Protein AF-0000000068717110 (afdb_homodimer)

Nearest PDB structures (foldseek):
  5nz7-assembly1_B  TM=7.749E-01  e=2.581E+00  Acetivibrio thermocellus
  5nz7-assembly1_A  TM=7.773E-01  e=3.286E+00  Acetivibrio thermocellus
  2nvw-assembly1_B  TM=5.546E-01  e=2.154E+00  Kluyveromyces lactis
  7sny-assembly1_A  TM=7.529E-01  e=9.162E+00  Oplophorus gracilirostris
  5nz8-assembly1_A  TM=7.681E-01  e=2.025E+00  Acetivibrio thermocellus

Solvent-accessible surface area (backbone atoms only — not comparable to full-atom values): 19804 Å² total; per-residue (Å²): 134,85,81,75,77,75,77,77,75,75,74,73,73,73,70,71,72,68,74,70,71,67,69,80,73,75,67,82,65,76,49,71,66,47,51,50,49,48,51,53,50,52,51,50,47,49,49,50,48,51,50,50,41,31,62,71,67,68,55,88,79,44,81,88,67,32,40,79,41,44,71,67,52,50,54,47,31,36,24,68,64,49,49,57,89,89,35,44,38,57,52,34,47,51,50,58,61,67,70,51,68,52,71,48,83,52,41,34,33,36,28,70,46,36,34,36,43,39,36,34,31,71,91,34,24,26,35,41,33,35,31,37,48,39,74,91,72,38,30,51,40,80,78,44,76,48,77,44,81,49,71,84,74,79,79,80,83,53,68,66,56,52,51,48,52,52,56,66,72,94,134,86,81,76,78,75,77,76,75,76,74,75,73,73,70,68,71,68,74,69,71,67,68,78,70,75,66,81,65,75,49,71,66,49,50,50,50,47,49,53,50,50,52,52,46,49,50,53,49,51,49,51,42,30,61,71,67,68,54,87,80,44,82,88,68,31,41,78,41,46,70,67,52,49,54,48,31,36,24,68,66,49,49,57,89,89,35,43,37,58,50,33,48,49,50,56,60,68,70,49,68,53,71,48,86,54,40,34,32,37,28,69,46,36,33,35,42,39,37,33,31,72,93,34,24,25,34,43,33,36,31,38,48,40,74,92,72,38,32,51,39,79,77,45,76,49,77,44,81,50,72,85,74,79,81,79,84,52,66,64,58,51,51,49,53,53,55,67,72,95

pLDDT: mean 83.1, std 21.37, range [30.45, 98.5]

Organism: Bacillus thuringiensis (NCBI:txid1428)

Sequence (340 aa):
MKKIFYILSIFILCVSIQHVVHSQSDAPRLSSDCLEERKVRDEKYVKNIIQDIKSTFNLNIDEHSFWEVSKRDLEAAHLMYGGKENDSYYNSLTKIYDSGGFSEQPSLFVRAQEAFLLYKEKDNINVMKRLKLDVEKGEWLVIKTKKKKGKKVKFKPLQCEKDYIKKRNEMKKIFYILSIFILCVSIQHVVHSQSDAPRLSSDCLEERKVRDEKYVKNIIQDIKSTFNLNIDEHSFWEVSKRDLEAAHLMYGGKENDSYYNSLTKIYDSGGFSEQPSLFVRAQEAFLLYKEKDNINVMKRLKLDVEKGEWLVIKTKKKKGKKVKFKPLQCEKDYIKKRNE

Secondary structure (DSSP, 8-state):
-------------------------------HHHHHHHHHHHHHHHHHHHHHHHHHHT----TTT-EEE-HHHHHHHHHHTT--TT-HHHHHHHHHHHT---SS--EEEEETTEEEEEEEEGGGEEEEEEEEEETTTTEEEEEEEEEEE-PPPPP---HHHHHHHHHHH-/-------------------------------HHHHHHHHHHHHHHHHHHHHHHHHHHT----TTT-EEE-HHHHHHHHHHTT--TT-HHHHHHHHHHHT---SS--EEEEETTEEEEEEEEGGGEEEEEEEEEETTTTEEEEEEEEEEE-PPPPP---HHHHHHHHHHH-

Foldseek 3Di:
DPPPPPPPPPPPPPPPPPPPPVPPDCLPDQDPVVVVVVVVLLVVLVVVLVVQLCVVVVPPQDVVAWDKDFPVNLVVVCVVVPVDPPQQLSVQVVVVLVPDQAPGTWIWIDDVQKIWIWGAHPQQKTKIWIWGAPPVRNHIDGPDMDIDHTDDGDRDDDPSVVVSVVVSVD/DPPPPPPPPPPPPPPPPPPPPVPPDCLPDQDPVVVVVVVVLLVVLVVVLVVQLCVVVVPPQDVVAWDKDFPVNLVVVCVVVPVDPPQQLSVQVVVVLVPDQAPGTWIWIDDPQKIWIWGAHPQQKTKIWIWGAPPVVNHIDGPDMDIDHTDDGDRDDDPSVVVSVVVSVD

Radius of gyration: 29.92 Å; Cα contacts (8 Å, |Δi|>4): 456; chains: 2; bounding box: 50×54×169 Å

Structure (mmCIF, N/CA/C/O backbone):
data_AF-0000000068717110-model_v1
#
loop_
_entity.id
_entity.type
_entity.pdbx_description
1 polymer 'DUF3993 domain-containing protein'
#
loop_
_atom_site.group_PDB
_atom_site.id
_atom_site.type_symbol
_atom_site.label_atom_id
_atom_site.label_alt_id
_atom_site.label_comp_id
_atom_site.label_asym_id
_atom_site.label_entity_id
_atom_site.label_seq_id
_atom_site.pdbx_PDB_ins_code
_atom_site.Cartn_x
_atom_site.Cartn_y
_atom_site.Cartn_z
_atom_site.occupancy
_atom_site.B_iso_or_equiv
_atom_site.auth_seq_id
_atom_site.auth_comp_id
_atom_site.auth_asym_id
_atom_site.auth_atom_id
_atom_site.pdbx_PDB_model_num
ATOM 1 N N . MET A 1 1 ? -3.555 14.031 -86.938 1 30.45 1 MET A N 1
ATOM 2 C CA . MET A 1 1 ? -4.078 13.945 -85.562 1 30.45 1 MET A CA 1
ATOM 3 C C . MET A 1 1 ? -3.107 13.188 -84.688 1 30.45 1 MET A C 1
ATOM 5 O O . MET A 1 1 ? -3.166 11.961 -84.562 1 30.45 1 MET A O 1
ATOM 9 N N . LYS A 1 2 ? -1.768 13.695 -84.625 1 31.59 2 LYS A N 1
ATOM 10 C CA . LYS A 1 2 ? -0.658 13.117 -83.875 1 31.59 2 LYS A CA 1
ATOM 11 C C . LYS A 1 2 ? -1.011 12.969 -82.375 1 31.59 2 LYS A C 1
ATOM 13 O O . LYS A 1 2 ? -1.59 13.883 -81.812 1 31.59 2 LYS A O 1
ATOM 18 N N . LYS A 1 3 ? -1.215 11.719 -81.938 1 33.56 3 LYS A N 1
ATOM 19 C CA . LYS A 1 3 ? -1.44 11.086 -80.625 1 33.56 3 LYS A CA 1
ATOM 20 C C . LYS A 1 3 ? -0.322 11.43 -79.625 1 33.56 3 LYS A C 1
ATOM 22 O O . LYS A 1 3 ? 0.794 10.922 -79.75 1 33.56 3 LYS A O 1
ATOM 27 N N . ILE A 1 4 ? 0.051 12.719 -79.375 1 39 4 ILE A N 1
ATOM 28 C CA . ILE A 1 4 ? 1.089 13.008 -78.438 1 39 4 ILE A CA 1
ATOM 29 C C . ILE A 1 4 ? 0.715 12.391 -77.062 1 39 4 ILE A C 1
ATOM 31 O O . ILE A 1 4 ? -0.357 12.672 -76.562 1 39 4 ILE A O 1
ATOM 35 N N . PHE A 1 5 ? 1.107 11.195 -76.812 1 38.34 5 PHE A N 1
ATOM 36 C CA . PHE A 1 5 ? 1.123 10.461 -75.562 1 38.34 5 PHE A CA 1
ATOM 37 C C . PHE A 1 5 ? 1.797 11.273 -74.438 1 38.34 5 PHE A C 1
ATOM 39 O O . PHE A 1 5 ? 2.982 11.602 -74.562 1 38.34 5 PHE A O 1
ATOM 46 N N . TYR A 1 6 ? 1.105 12.328 -73.938 1 33.94 6 TYR A N 1
ATOM 47 C CA . TYR A 1 6 ? 1.59 13.055 -72.75 1 33.94 6 TYR A CA 1
ATOM 48 C C . TYR A 1 6 ? 1.838 12.117 -71.562 1 33.94 6 TYR A C 1
ATOM 50 O O . TYR A 1 6 ? 0.93 11.406 -71.125 1 33.94 6 TYR A O 1
ATOM 58 N N . ILE A 1 7 ? 2.982 11.469 -71.562 1 41.09 7 ILE A N 1
ATOM 59 C CA . ILE A 1 7 ? 3.451 10.734 -70.375 1 41.09 7 ILE A CA 1
ATOM 60 C C . ILE A 1 7 ? 3.346 11.625 -69.125 1 41.09 7 ILE A C 1
ATOM 62 O O . ILE A 1 7 ? 3.986 12.672 -69.062 1 41.09 7 ILE A O 1
ATOM 66 N N . LEU A 1 8 ? 2.172 11.75 -68.5 1 40.28 8 LEU A N 1
ATOM 67 C CA . LEU A 1 8 ? 1.969 12.344 -67.125 1 40.28 8 LEU A CA 1
ATOM 68 C C . LEU A 1 8 ? 2.893 11.703 -66.125 1 40.28 8 LEU A C 1
ATOM 70 O O . LEU A 1 8 ? 2.781 10.508 -65.812 1 40.28 8 LEU A O 1
ATOM 74 N N . SER A 1 9 ? 4.152 12.078 -66.062 1 34.62 9 SER A N 1
ATOM 75 C CA . SER A 1 9 ? 5.074 11.727 -65 1 34.62 9 SER A CA 1
ATOM 76 C C . SER A 1 9 ? 4.465 12.016 -63.656 1 34.62 9 SER A C 1
ATOM 78 O O . SER A 1 9 ? 4.109 13.164 -63.344 1 34.62 9 SER A O 1
ATOM 80 N N . ILE A 1 10 ? 3.684 11.18 -63.094 1 39.09 10 ILE A N 1
ATOM 81 C CA . ILE A 1 10 ? 3.24 11.188 -61.719 1 39.09 10 ILE A CA 1
ATOM 82 C C . ILE A 1 10 ? 4.449 11.305 -60.781 1 39.09 10 ILE A C 1
ATOM 84 O O . ILE A 1 10 ? 5.301 10.406 -60.75 1 39.09 10 ILE A O 1
ATOM 88 N N . PHE A 1 11 ? 5.07 12.484 -60.656 1 35.06 11 PHE A N 1
ATOM 89 C CA . PHE A 1 11 ? 6.02 12.758 -59.594 1 35.06 11 PHE A CA 1
ATOM 90 C C . PHE A 1 11 ? 5.465 12.312 -58.219 1 35.06 11 PHE A C 1
ATOM 92 O O . PHE A 1 11 ? 4.473 12.867 -57.75 1 35.06 11 PHE A O 1
ATOM 99 N N . ILE A 1 12 ? 5.527 11.023 -58 1 38.25 12 ILE A N 1
ATOM 100 C CA . ILE A 1 12 ? 5.301 10.523 -56.656 1 38.25 12 ILE A CA 1
ATOM 101 C C . ILE A 1 12 ? 6.148 11.32 -55.656 1 38.25 12 ILE A C 1
ATOM 103 O O . ILE A 1 12 ? 7.379 11.281 -55.719 1 38.25 12 ILE A O 1
ATOM 107 N N . LEU A 1 13 ? 5.707 12.578 -55.344 1 35.75 13 LEU A N 1
ATOM 108 C CA . LEU A 1 13 ? 6.25 13.266 -54.188 1 35.75 13 LEU A CA 1
ATOM 109 C C . LEU A 1 13 ? 6.359 12.312 -53 1 35.75 13 LEU A C 1
ATOM 111 O O . LEU A 1 13 ? 5.34 11.859 -52.469 1 35.75 13 LEU A O 1
ATOM 115 N N . CYS A 1 14 ? 7.332 11.375 -53.062 1 36.78 14 CYS A N 1
ATOM 116 C CA . CYS A 1 14 ? 7.75 10.727 -51.844 1 36.78 14 CYS A CA 1
ATOM 117 C C . CYS A 1 14 ? 7.84 11.742 -50.688 1 36.78 14 CYS A C 1
ATOM 119 O O . CYS A 1 14 ? 8.781 12.531 -50.625 1 36.78 14 CYS A O 1
ATOM 121 N N . VAL A 1 15 ? 6.707 12.375 -50.375 1 35.25 15 VAL A N 1
ATOM 122 C CA . VAL A 1 15 ? 6.719 13.047 -49.062 1 35.25 15 VAL A CA 1
ATOM 123 C C . VAL A 1 15 ? 7.406 12.164 -48.031 1 35.25 15 VAL A C 1
ATOM 125 O O . VAL A 1 15 ? 6.918 11.078 -47.719 1 35.25 15 VAL A O 1
ATOM 128 N N . SER A 1 16 ? 8.734 12.094 -48.094 1 33.5 16 SER A N 1
ATOM 129 C CA . SER A 1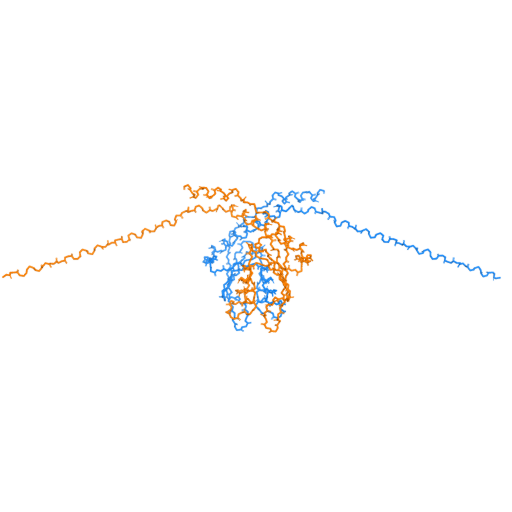 16 ? 9.461 11.648 -46.906 1 33.5 16 SER A CA 1
ATOM 130 C C . SER A 1 16 ? 8.828 12.195 -45.656 1 33.5 16 SER A C 1
ATOM 132 O O . SER A 1 16 ? 8.844 13.398 -45.406 1 33.5 16 SER A O 1
ATOM 134 N N . ILE A 1 17 ? 7.664 11.664 -45.281 1 34.28 17 ILE A N 1
ATOM 135 C CA . ILE A 1 17 ? 7.309 11.875 -43.875 1 34.28 17 ILE A CA 1
ATOM 136 C C . ILE A 1 17 ? 8.547 11.727 -43 1 34.28 17 ILE A C 1
ATOM 138 O O . ILE A 1 17 ? 9.086 10.625 -42.875 1 34.28 17 ILE A O 1
ATOM 142 N N . GLN A 1 18 ? 9.516 12.641 -43.188 1 34.38 18 GLN A N 1
ATOM 143 C CA . GLN A 1 18 ? 10.383 12.695 -42 1 34.38 18 GLN A CA 1
ATOM 144 C C . GLN A 1 18 ? 9.586 12.547 -40.719 1 34.38 18 GLN A C 1
ATOM 146 O O . GLN A 1 18 ? 8.641 13.305 -40.469 1 34.38 18 GLN A O 1
ATOM 151 N N . HIS A 1 19 ? 9.32 11.297 -40.312 1 32.97 19 HIS A N 1
ATOM 152 C CA . HIS A 1 19 ? 8.969 11.148 -38.906 1 32.97 19 HIS A CA 1
ATOM 153 C C . HIS A 1 19 ? 9.781 12.094 -38.031 1 32.97 19 HIS A C 1
ATOM 155 O O . HIS A 1 19 ? 10.992 11.93 -37.875 1 32.97 19 HIS A O 1
ATOM 161 N N . VAL A 1 20 ? 9.562 13.43 -38.062 1 33.66 20 VAL A N 1
ATOM 162 C CA . VAL A 1 20 ? 9.984 14.164 -36.875 1 33.66 20 VAL A CA 1
ATOM 163 C C . VAL A 1 20 ? 9.641 13.359 -35.625 1 33.66 20 VAL A C 1
ATOM 165 O O . VAL A 1 20 ? 8.469 13.18 -35.312 1 33.66 20 VAL A O 1
ATOM 168 N N . VAL A 1 21 ? 10.305 12.281 -35.375 1 33.16 21 VAL A N 1
ATOM 169 C CA . VAL A 1 21 ? 10.312 11.914 -33.969 1 33.16 21 VAL A CA 1
ATOM 170 C C . VAL A 1 21 ? 10.406 13.172 -33.094 1 33.16 21 VAL A C 1
ATOM 172 O O . VAL A 1 21 ? 11.391 13.914 -33.156 1 33.16 21 VAL A O 1
ATOM 175 N N . HIS A 1 22 ? 9.359 14.062 -33.062 1 31.48 22 HIS A N 1
ATOM 176 C CA . HIS A 1 22 ? 9.32 15.023 -31.969 1 31.48 22 HIS A CA 1
ATOM 177 C C . HIS A 1 22 ? 9.992 14.461 -30.719 1 31.48 22 HIS A C 1
ATOM 179 O O . HIS A 1 22 ? 9.797 13.289 -30.375 1 31.48 22 HIS A O 1
ATOM 185 N N . SER A 1 23 ? 11.219 14.836 -30.453 1 33.53 23 SER A N 1
ATOM 186 C CA . SER A 1 23 ? 11.82 14.773 -29.125 1 33.53 23 SER A CA 1
ATOM 187 C C . SER A 1 23 ? 10.766 14.891 -28.031 1 33.53 23 SER A C 1
ATOM 189 O O . SER A 1 23 ? 9.938 15.805 -28.062 1 33.53 23 SER A O 1
ATOM 191 N N . GLN A 1 24 ? 9.953 13.93 -27.75 1 38.06 24 GLN A N 1
ATOM 192 C CA . GLN A 1 24 ? 9.297 14.055 -26.453 1 38.06 24 GLN A CA 1
ATOM 193 C C . GLN A 1 24 ? 10.016 15.062 -25.562 1 38.06 24 GLN A C 1
ATOM 195 O O . GLN A 1 24 ? 11.172 14.859 -25.188 1 38.06 24 GLN A O 1
ATOM 200 N N . SER A 1 25 ? 10.016 16.297 -25.797 1 37.84 25 SER A N 1
ATOM 201 C CA . SER A 1 25 ? 10.5 17.469 -25.078 1 37.84 25 SER A CA 1
ATOM 202 C C . SER A 1 25 ? 10.641 17.172 -23.578 1 37.84 25 SER A C 1
ATOM 204 O O . SER A 1 25 ? 9.828 16.453 -23 1 37.84 25 SER A O 1
ATOM 206 N N . ASP A 1 26 ? 11.836 17.266 -23.031 1 41.28 26 ASP A N 1
ATOM 207 C CA . ASP A 1 26 ? 12.523 17.281 -21.734 1 41.28 26 ASP A CA 1
ATOM 208 C C . ASP A 1 26 ? 11.719 18.031 -20.688 1 41.28 26 ASP A C 1
ATOM 210 O O . ASP A 1 26 ? 11.992 19.203 -20.406 1 41.28 26 ASP A O 1
ATOM 214 N N . ALA A 1 27 ? 10.523 18.422 -20.812 1 49.03 27 ALA A N 1
ATOM 215 C CA . ALA A 1 27 ? 10.047 19.141 -19.641 1 49.03 27 ALA A CA 1
ATOM 216 C C . ALA A 1 27 ? 10.734 18.641 -18.359 1 49.03 27 ALA A C 1
ATOM 218 O O . ALA A 1 27 ? 10.828 17.422 -18.141 1 49.03 27 ALA A O 1
ATOM 219 N N . PRO A 1 28 ? 11.414 19.531 -17.766 1 56.75 28 PRO A N 1
ATOM 220 C CA . PRO A 1 28 ? 12.203 19.125 -16.609 1 56.75 28 PRO A CA 1
ATOM 221 C C . PRO A 1 28 ? 11.406 18.281 -15.617 1 56.75 28 PRO A C 1
ATOM 223 O O . PRO A 1 28 ? 10.203 18.5 -15.445 1 56.75 28 PRO A O 1
ATOM 226 N N . ARG A 1 29 ? 11.633 17.109 -15.633 1 68.62 29 ARG A N 1
ATOM 227 C CA . ARG A 1 29 ? 11.086 16.297 -14.547 1 68.62 29 ARG A CA 1
ATOM 228 C C . ARG A 1 29 ? 11.734 16.641 -13.211 1 68.62 29 ARG A C 1
ATOM 230 O O . ARG A 1 29 ? 12.867 17.141 -13.18 1 68.62 29 ARG A O 1
ATOM 237 N N . LEU A 1 30 ? 10.828 16.844 -12.234 1 82.75 30 LEU A N 1
ATOM 238 C CA . LEU A 1 30 ? 11.398 16.969 -10.898 1 82.75 30 LEU A CA 1
ATOM 239 C C . LEU A 1 30 ? 12.492 15.93 -10.672 1 82.75 30 LEU A C 1
ATOM 241 O O . LEU A 1 30 ? 12.406 14.812 -11.172 1 82.75 30 LEU A O 1
ATOM 245 N N . SER A 1 31 ? 13.523 16.484 -10.141 1 83.62 31 SER A N 1
ATOM 246 C CA . SER A 1 31 ? 14.602 15.555 -9.797 1 83.62 31 SER A CA 1
ATOM 247 C C . SER A 1 31 ? 14.086 14.414 -8.914 1 83.62 31 SER A C 1
ATOM 249 O O . SER A 1 31 ? 13.039 14.539 -8.289 1 83.62 31 SER A O 1
ATOM 251 N N . SER A 1 32 ? 14.789 13.328 -8.906 1 82.94 32 SER A N 1
ATOM 252 C CA . SER A 1 32 ? 14.453 12.203 -8.039 1 82.94 32 SER A CA 1
ATOM 253 C C . SER A 1 32 ? 14.406 12.617 -6.578 1 82.94 32 SER A C 1
ATOM 255 O O . SER A 1 32 ? 13.508 12.203 -5.836 1 82.94 32 SER A O 1
ATOM 257 N N . ASP A 1 33 ? 15.281 13.461 -6.27 1 84.25 33 ASP A N 1
ATOM 258 C CA . ASP A 1 33 ? 15.32 13.938 -4.891 1 84.25 33 ASP A CA 1
ATOM 259 C C . ASP A 1 33 ? 14.086 14.773 -4.562 1 84.25 33 ASP A C 1
ATOM 261 O O . ASP A 1 33 ? 13.523 14.656 -3.469 1 84.25 33 ASP A O 1
ATOM 265 N N . CYS A 1 34 ? 13.75 15.539 -5.52 1 90.94 34 CYS A N 1
ATOM 266 C CA . CYS A 1 34 ? 12.578 16.375 -5.297 1 90.94 34 CYS A CA 1
ATOM 267 C C . CYS A 1 34 ? 11.312 15.531 -5.191 1 90.94 34 CYS A C 1
ATOM 269 O O . CYS A 1 34 ? 10.445 15.805 -4.363 1 90.94 34 CYS A O 1
ATOM 271 N N . LEU A 1 35 ? 11.273 14.562 -5.984 1 88.88 35 LEU A N 1
ATOM 272 C CA . LEU A 1 35 ? 10.125 13.656 -5.938 1 88.88 35 LEU A CA 1
ATOM 273 C C . LEU A 1 35 ? 10.047 12.953 -4.59 1 88.88 35 LEU A C 1
ATOM 275 O O . LEU A 1 35 ? 8.953 12.766 -4.043 1 88.88 35 LEU A O 1
ATOM 279 N N . GLU A 1 36 ? 11.141 12.625 -4.113 1 87.56 36 GLU A N 1
ATOM 280 C CA . GLU A 1 36 ? 11.18 11.977 -2.805 1 87.56 36 GLU A CA 1
ATOM 281 C C . GLU A 1 36 ? 10.758 12.938 -1.698 1 87.56 36 GLU A C 1
ATOM 283 O O . GLU A 1 36 ? 10 12.562 -0.797 1 87.56 36 GLU A O 1
ATOM 288 N N . GLU A 1 37 ? 11.195 14.07 -1.77 1 88.19 37 GLU A N 1
ATOM 289 C CA . GLU A 1 37 ? 10.797 15.086 -0.795 1 88.19 37 GLU A CA 1
ATOM 290 C C . GLU A 1 37 ? 9.289 15.344 -0.846 1 88.19 37 GLU A C 1
ATOM 292 O O . GLU A 1 37 ? 8.656 15.539 0.191 1 88.19 37 GLU A O 1
ATOM 297 N N . ARG A 1 38 ? 8.812 15.391 -2.002 1 92.25 38 ARG A N 1
ATOM 298 C CA . ARG A 1 38 ? 7.379 15.594 -2.191 1 92.25 38 ARG A CA 1
ATOM 299 C C . ARG A 1 38 ? 6.574 14.484 -1.524 1 92.25 38 ARG A C 1
ATOM 301 O O . ARG A 1 38 ? 5.586 14.75 -0.84 1 92.25 38 ARG A O 1
ATOM 308 N N . LYS A 1 39 ? 7.043 13.32 -1.765 1 89.56 39 LYS A N 1
ATOM 309 C CA . LYS A 1 39 ? 6.375 12.18 -1.156 1 89.56 39 LYS A CA 1
ATOM 310 C C . LYS A 1 39 ? 6.336 12.305 0.364 1 89.56 39 LYS A C 1
ATOM 312 O O . LYS A 1 39 ? 5.289 12.102 0.983 1 89.56 39 LYS A O 1
ATOM 317 N N . VAL A 1 40 ? 7.422 12.602 0.91 1 89.31 40 VAL A N 1
ATOM 318 C CA . VAL A 1 40 ? 7.531 12.734 2.359 1 89.31 40 VAL A CA 1
ATOM 319 C C . VAL A 1 40 ? 6.617 13.852 2.848 1 89.31 40 VAL A C 1
ATOM 321 O O . VAL A 1 40 ? 5.895 13.688 3.836 1 89.31 40 VAL A O 1
ATOM 324 N N . ARG A 1 41 ? 6.676 14.938 2.184 1 91.38 41 ARG A N 1
ATOM 325 C CA . ARG A 1 41 ? 5.832 16.078 2.539 1 91.38 41 ARG A CA 1
ATOM 326 C C . ARG A 1 41 ? 4.355 15.703 2.465 1 91.38 41 ARG A C 1
ATOM 328 O O . ARG A 1 41 ? 3.584 16 3.377 1 91.38 41 ARG A O 1
ATOM 335 N N . ASP A 1 42 ? 3.969 15.125 1.413 1 91.62 42 ASP A N 1
ATOM 336 C CA . ASP A 1 42 ? 2.57 14.758 1.217 1 91.62 42 ASP A CA 1
ATOM 337 C C . ASP A 1 42 ? 2.111 13.766 2.281 1 91.62 42 ASP A C 1
ATOM 339 O O . ASP A 1 42 ? 0.992 13.867 2.789 1 91.62 42 ASP A O 1
ATOM 343 N N . GLU A 1 43 ? 2.953 12.828 2.576 1 89.69 43 GLU A N 1
ATOM 344 C CA . GLU A 1 43 ? 2.627 11.859 3.619 1 89.69 43 GLU A CA 1
ATOM 345 C C . GLU A 1 43 ? 2.426 12.547 4.969 1 89.69 43 GLU A C 1
ATOM 347 O O . GLU A 1 43 ? 1.489 12.227 5.699 1 89.69 43 GLU A O 1
ATOM 352 N N . LYS A 1 44 ? 3.309 13.406 5.262 1 90.25 44 LYS A N 1
ATOM 353 C CA . LYS A 1 44 ? 3.193 14.148 6.516 1 90.25 44 LYS A CA 1
ATOM 354 C C . LYS A 1 44 ? 1.923 14.992 6.535 1 90.25 44 LYS A C 1
ATOM 356 O O . LYS A 1 44 ? 1.258 15.102 7.57 1 90.25 44 LYS A O 1
ATOM 361 N N . TYR A 1 45 ? 1.64 15.617 5.449 1 94.12 45 TYR A N 1
ATOM 362 C CA . TYR A 1 45 ? 0.436 16.438 5.324 1 94.12 45 TYR A CA 1
ATOM 363 C C . TYR A 1 45 ? -0.813 15.609 5.605 1 94.12 45 TYR A C 1
ATOM 365 O O . TYR A 1 45 ? -1.667 16 6.398 1 94.12 45 TYR A O 1
ATOM 373 N N . VAL A 1 46 ? -0.896 14.484 4.996 1 92.69 46 VAL A N 1
ATOM 374 C CA . VAL A 1 46 ? -2.045 13.602 5.18 1 92.69 46 VAL A CA 1
ATOM 375 C C . VAL A 1 46 ? -2.102 13.117 6.625 1 92.69 46 VAL A C 1
ATOM 377 O O . VAL A 1 46 ? -3.178 13.047 7.223 1 92.69 46 VAL A O 1
ATOM 380 N N . LYS A 1 47 ? -1.008 12.781 7.172 1 91.44 47 LYS A N 1
ATOM 381 C CA . LYS A 1 47 ? -0.956 12.336 8.562 1 91.44 47 LYS A CA 1
ATOM 382 C C . LYS A 1 47 ? -1.517 13.398 9.5 1 91.44 47 LYS A C 1
ATOM 384 O O . LYS A 1 47 ? -2.25 13.078 10.445 1 91.44 47 LYS A O 1
ATOM 389 N N . ASN A 1 48 ? -1.148 14.586 9.258 1 94.5 48 ASN A N 1
ATOM 390 C CA . ASN A 1 48 ? -1.654 15.688 10.07 1 94.5 48 ASN A CA 1
ATOM 391 C C . ASN A 1 48 ? -3.166 15.844 9.93 1 94.5 48 ASN A C 1
ATOM 393 O O . ASN A 1 48 ? -3.861 16.125 10.906 1 94.5 48 ASN A O 1
ATOM 397 N N . ILE A 1 49 ? -3.631 15.672 8.766 1 95.62 49 ILE A N 1
ATOM 398 C CA . ILE A 1 49 ? -5.066 15.734 8.516 1 95.62 49 ILE A CA 1
ATOM 399 C C . ILE A 1 49 ? -5.773 14.617 9.281 1 95.62 49 ILE A C 1
ATOM 401 O O . ILE A 1 49 ? -6.766 14.867 9.977 1 95.62 49 ILE A O 1
ATOM 405 N N . ILE A 1 50 ? -5.258 13.445 9.203 1 95.25 50 ILE A N 1
ATOM 406 C CA . ILE A 1 50 ? -5.867 12.289 9.844 1 95.25 50 ILE A CA 1
ATOM 407 C C . ILE A 1 50 ? -5.848 12.469 11.359 1 95.25 50 ILE A C 1
ATOM 409 O O . ILE A 1 50 ? -6.812 12.125 12.047 1 95.25 50 ILE A O 1
ATOM 413 N N . GLN A 1 51 ? -4.758 13.039 11.867 1 94.88 51 GLN A N 1
ATOM 414 C CA . GLN A 1 51 ? -4.688 13.297 13.305 1 94.88 51 GLN A CA 1
ATOM 415 C C . GLN A 1 51 ? -5.762 14.297 13.734 1 94.88 51 GLN A C 1
ATOM 417 O O . GLN A 1 51 ? -6.387 14.125 14.789 1 94.88 51 GLN A O 1
ATOM 422 N N . ASP A 1 52 ? -5.961 15.344 12.953 1 97.06 52 ASP A N 1
ATOM 423 C CA . ASP A 1 52 ? -7.02 16.297 13.258 1 97.06 52 ASP A CA 1
ATOM 424 C C . ASP A 1 52 ? -8.391 15.625 13.266 1 97.06 52 ASP A C 1
ATOM 426 O O . ASP A 1 52 ? -9.211 15.883 14.141 1 97.06 52 ASP A O 1
ATOM 430 N N . ILE A 1 53 ? -8.656 14.75 12.336 1 97.12 53 ILE A N 1
ATOM 431 C CA . ILE A 1 53 ? -9.93 14.055 12.227 1 97.12 53 ILE A CA 1
ATOM 432 C C . ILE A 1 53 ? -10.117 13.117 13.414 1 97.12 53 ILE A C 1
ATOM 434 O O . ILE A 1 53 ? -11.18 13.086 14.039 1 97.12 53 ILE A O 1
ATOM 438 N N . LYS A 1 54 ? -9.086 12.391 13.711 1 96.56 54 LYS A N 1
ATOM 439 C CA . LYS A 1 54 ? -9.156 11.484 14.852 1 96.56 54 LYS A CA 1
ATOM 440 C C . LYS A 1 54 ? -9.477 12.242 16.141 1 96.56 54 LYS A C 1
ATOM 442 O O . LYS A 1 54 ? -10.273 11.781 16.953 1 96.56 54 LYS A O 1
ATOM 447 N N . SER A 1 55 ? -8.812 13.32 16.266 1 96.19 55 SER A N 1
ATOM 448 C CA . SER A 1 55 ? -9.039 14.148 17.453 1 96.19 55 SER A CA 1
ATOM 449 C C . SER A 1 55 ? -10.461 14.703 17.469 1 96.19 55 SER A C 1
ATOM 451 O O . SER A 1 55 ? -11.109 14.734 18.516 1 96.19 55 SER A O 1
ATOM 453 N N . THR A 1 56 ? -10.914 15.109 16.359 1 97.5 56 THR A N 1
ATOM 454 C CA . THR A 1 56 ? -12.242 15.695 16.219 1 97.5 56 THR A CA 1
ATOM 455 C C . THR A 1 56 ? -13.32 14.703 16.656 1 97.5 56 THR A C 1
ATOM 457 O O . THR A 1 56 ? -14.258 15.07 17.359 1 97.5 56 THR A O 1
ATOM 460 N N . PHE A 1 57 ? -13.211 13.484 16.281 1 97.69 57 PHE A N 1
ATOM 461 C CA . PHE A 1 57 ? -14.258 12.5 16.531 1 97.69 57 PHE A CA 1
ATOM 462 C C . PHE A 1 57 ? -13.852 11.547 17.656 1 97.69 57 PHE A C 1
ATOM 464 O O . PHE A 1 57 ? -14.531 10.547 17.906 1 97.69 57 PHE A O 1
ATOM 471 N N . ASN A 1 58 ? -12.758 11.789 18.328 1 95.25 58 ASN A N 1
ATOM 472 C CA . ASN A 1 58 ? -12.242 10.969 19.422 1 95.25 58 ASN A CA 1
ATOM 473 C C . ASN A 1 58 ? -12.133 9.5 19.016 1 95.25 58 ASN A C 1
ATOM 475 O O . ASN A 1 58 ? -12.648 8.617 19.703 1 95.25 58 ASN A O 1
ATOM 479 N N . LEU A 1 59 ? -11.523 9.375 17.844 1 94.62 59 LEU A N 1
ATOM 480 C CA . LEU A 1 59 ? -11.375 8.031 17.312 1 94.62 59 LEU A CA 1
ATOM 481 C C . LEU A 1 59 ? -10.148 7.336 17.891 1 94.62 59 LEU A C 1
ATOM 483 O O . LEU A 1 59 ? -9.062 7.93 17.938 1 94.62 59 LEU A O 1
ATOM 487 N N . ASN A 1 60 ? -10.367 6.125 18.359 1 88.81 60 ASN A N 1
ATOM 488 C CA . ASN A 1 60 ? -9.266 5.285 18.828 1 88.81 60 ASN A CA 1
ATOM 489 C C . ASN A 1 60 ? -8.82 4.301 17.75 1 88.81 60 ASN A C 1
ATOM 491 O O . ASN A 1 60 ? -9.039 3.096 17.875 1 88.81 60 ASN A O 1
ATOM 495 N N . ILE A 1 61 ? -8.312 4.801 16.703 1 89.44 61 ILE A N 1
ATOM 496 C CA . ILE A 1 61 ? -7.793 3.996 15.594 1 89.44 61 ILE A CA 1
ATOM 497 C C . ILE A 1 61 ? -6.281 3.857 15.727 1 89.44 61 ILE A C 1
ATOM 499 O O . ILE A 1 61 ? -5.539 4.812 15.477 1 89.44 61 ILE A O 1
ATOM 503 N N . ASP A 1 62 ? -5.898 2.877 16.391 1 78.56 62 ASP A N 1
ATOM 504 C CA . ASP A 1 62 ? -4.453 2.727 16.531 1 78.56 62 ASP A CA 1
ATOM 505 C C . ASP A 1 62 ? -3.887 1.833 15.43 1 78.56 62 ASP A C 1
ATOM 507 O O . ASP A 1 62 ? -4.625 1.077 14.789 1 78.56 62 ASP A O 1
ATOM 511 N N . GLU A 1 63 ? -2.602 2.029 15.156 1 74 63 GLU A N 1
ATOM 512 C CA . GLU A 1 63 ? -1.902 1.378 14.055 1 74 63 GLU A CA 1
ATOM 513 C C . GLU A 1 63 ? -1.797 -0.128 14.281 1 74 63 GLU A C 1
ATOM 515 O O . GLU A 1 63 ? -1.496 -0.881 13.352 1 74 63 GLU A O 1
ATOM 520 N N . HIS A 1 64 ? -2.182 -0.599 15.453 1 78.38 64 HIS A N 1
ATOM 521 C CA . HIS A 1 64 ? -2.088 -2.027 15.727 1 78.38 64 HIS A CA 1
ATOM 522 C C . HIS A 1 64 ? -3.416 -2.729 15.469 1 78.38 64 HIS A C 1
ATOM 524 O O . HIS A 1 64 ? -3.461 -3.953 15.336 1 78.38 64 HIS A O 1
ATOM 530 N N . SER A 1 65 ? -4.41 -1.904 15.398 1 85.94 65 SER A N 1
ATOM 531 C CA . SER A 1 65 ? -5.73 -2.504 15.258 1 85.94 65 SER A CA 1
ATOM 532 C C . SER A 1 65 ? -6.262 -2.352 13.836 1 85.94 65 SER A C 1
ATOM 534 O O . SER A 1 65 ? -7.09 -3.15 13.391 1 85.94 65 SER A O 1
ATOM 536 N N . PHE A 1 66 ? -5.844 -1.333 13.195 1 93.12 66 PHE A N 1
ATOM 537 C CA . PHE A 1 66 ? -6.324 -1.044 11.844 1 93.12 66 PHE A CA 1
ATOM 538 C C . PHE A 1 66 ? -5.16 -0.903 10.875 1 93.12 66 PHE A C 1
ATOM 540 O O . PHE A 1 66 ? -4.082 -0.445 11.25 1 93.12 66 PHE A O 1
ATOM 547 N N . TRP A 1 67 ? -5.457 -1.278 9.695 1 93 67 TRP A N 1
ATOM 548 C CA . TRP A 1 67 ? -4.531 -1.022 8.594 1 93 67 TRP A CA 1
ATOM 549 C C . TRP A 1 67 ? -4.969 0.192 7.785 1 93 67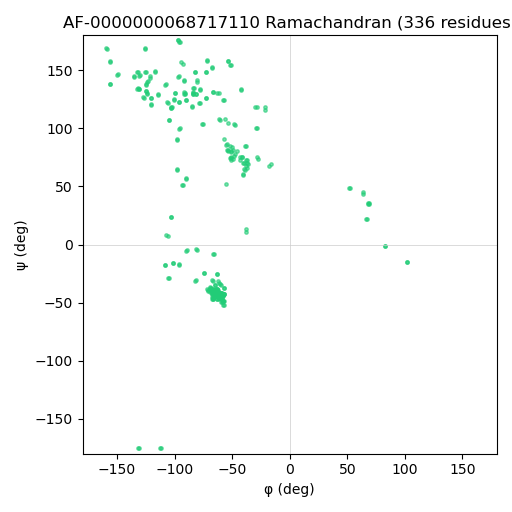 TRP A C 1
ATOM 551 O O . TRP A 1 67 ? -6.121 0.276 7.355 1 93 67 TRP A O 1
ATOM 561 N N . GLU A 1 68 ? -4.062 1.087 7.688 1 93.25 68 GLU A N 1
ATOM 562 C CA . GLU A 1 68 ? -4.355 2.23 6.828 1 93.25 68 GLU A CA 1
ATOM 563 C C . GLU A 1 68 ? -4.109 1.896 5.359 1 93.25 68 GLU A C 1
ATOM 565 O O . GLU A 1 68 ? -3.043 1.389 5.004 1 93.25 68 GLU A O 1
ATOM 570 N N . VAL A 1 69 ? -5.129 2.205 4.508 1 92.88 69 VAL A N 1
ATOM 571 C CA . VAL A 1 69 ? -5 1.872 3.092 1 92.88 69 VAL A CA 1
ATOM 572 C C . VAL A 1 69 ? -5.453 3.055 2.24 1 92.88 69 VAL A C 1
ATOM 574 O O . VAL A 1 69 ? -6.375 3.781 2.615 1 92.88 69 VAL A O 1
ATOM 577 N N . SER A 1 70 ? -4.742 3.205 1.12 1 89.94 70 SER A N 1
ATOM 578 C CA . SER A 1 70 ? -5.102 4.234 0.148 1 89.94 70 SER A CA 1
ATOM 579 C C . SER A 1 70 ? -5.953 3.658 -0.977 1 89.94 70 SER A C 1
ATOM 581 O O . SER A 1 70 ? -6.203 2.451 -1.02 1 89.94 70 SER A O 1
ATOM 583 N N . LYS A 1 71 ? -6.371 4.578 -1.825 1 90.12 71 LYS A N 1
ATOM 584 C CA . LYS A 1 71 ? -7.113 4.141 -3.006 1 90.12 71 LYS A CA 1
ATOM 585 C C . LYS A 1 71 ? -6.246 3.26 -3.902 1 90.12 71 LYS A C 1
ATOM 587 O O . LYS A 1 71 ? -6.734 2.291 -4.488 1 90.12 71 LYS A O 1
ATOM 592 N N . ARG A 1 72 ? -4.984 3.609 -4.02 1 89.06 72 ARG A N 1
ATOM 593 C CA . ARG A 1 72 ? -4.051 2.787 -4.785 1 89.06 72 ARG A CA 1
ATOM 594 C C . ARG A 1 72 ? -3.988 1.368 -4.227 1 89.06 72 ARG A C 1
ATOM 596 O O . ARG A 1 72 ? -3.967 0.398 -4.988 1 89.06 72 ARG A O 1
ATOM 603 N N . ASP A 1 73 ? -3.928 1.317 -2.914 1 92.81 73 ASP A N 1
ATOM 604 C CA . ASP A 1 73 ? -3.891 0.012 -2.262 1 92.81 73 ASP A CA 1
ATOM 605 C C . ASP A 1 73 ? -5.129 -0.811 -2.607 1 92.81 73 ASP A C 1
ATOM 607 O O . ASP A 1 73 ? -5.051 -2.033 -2.744 1 92.81 73 ASP A O 1
ATOM 611 N N . LEU A 1 74 ? -6.227 -0.164 -2.75 1 95.75 74 LEU A N 1
ATOM 612 C CA . LEU A 1 74 ? -7.465 -0.845 -3.107 1 95.75 74 LEU A CA 1
ATOM 613 C C . LEU A 1 74 ? -7.375 -1.434 -4.512 1 95.75 74 LEU A C 1
ATOM 615 O O . LEU A 1 74 ? -7.793 -2.572 -4.738 1 95.75 74 LEU A O 1
ATOM 619 N N . GLU A 1 75 ? -6.84 -0.682 -5.422 1 93.94 75 GLU A N 1
ATOM 620 C CA . GLU A 1 75 ? -6.648 -1.177 -6.785 1 93.94 75 GLU A CA 1
ATOM 621 C C . GLU A 1 75 ? -5.738 -2.402 -6.805 1 93.94 75 GLU A C 1
ATOM 623 O O . GLU A 1 75 ? -6.035 -3.391 -7.477 1 93.94 75 GLU A O 1
ATOM 628 N N . ALA A 1 76 ? -4.68 -2.277 -6.059 1 94 76 ALA A N 1
ATOM 629 C CA . ALA A 1 76 ? -3.746 -3.396 -5.977 1 94 76 ALA A CA 1
ATOM 630 C C . ALA A 1 76 ? -4.426 -4.637 -5.402 1 94 76 ALA A C 1
ATOM 632 O O . ALA A 1 76 ? -4.223 -5.75 -5.898 1 94 76 ALA A O 1
ATOM 633 N N . ALA A 1 77 ? -5.184 -4.422 -4.383 1 96.88 77 ALA A N 1
ATOM 634 C CA . ALA A 1 77 ? -5.918 -5.523 -3.768 1 96.88 77 ALA A CA 1
ATOM 635 C C . ALA A 1 77 ? -6.84 -6.199 -4.777 1 96.88 77 ALA A C 1
ATOM 637 O O . ALA A 1 77 ? -6.926 -7.43 -4.824 1 96.88 77 ALA A O 1
ATOM 638 N N . HIS A 1 78 ? -7.484 -5.406 -5.547 1 97.5 78 HIS A N 1
ATOM 639 C CA . HIS A 1 78 ? -8.383 -5.91 -6.578 1 97.5 78 HIS A CA 1
ATOM 640 C C . HIS A 1 78 ? -7.652 -6.848 -7.535 1 97.5 78 HIS A C 1
ATOM 642 O O . HIS A 1 78 ? -8.164 -7.918 -7.871 1 97.5 78 HIS A O 1
ATOM 648 N N . LEU A 1 79 ? -6.504 -6.473 -7.887 1 95.94 79 LEU A N 1
ATOM 649 C CA . LEU A 1 79 ? -5.711 -7.27 -8.82 1 95.94 79 LEU A CA 1
ATOM 650 C C . LEU A 1 79 ? -5.207 -8.547 -8.156 1 95.94 79 LEU A C 1
ATOM 652 O O . LEU A 1 79 ? -5.203 -9.609 -8.773 1 95.94 79 LEU A O 1
ATOM 656 N N . MET A 1 80 ? -4.801 -8.516 -6.883 1 96.56 80 MET A N 1
ATOM 657 C CA . MET A 1 80 ? -4.348 -9.688 -6.141 1 96.56 80 MET A CA 1
ATOM 658 C C . MET A 1 80 ? -5.469 -10.703 -5.996 1 96.56 80 MET A C 1
ATOM 660 O O . MET A 1 80 ? -5.215 -11.906 -5.867 1 96.56 80 MET A O 1
ATOM 664 N N . TYR A 1 81 ? -6.68 -10.164 -6.062 1 96.94 81 TYR A N 1
ATOM 665 C CA . TYR A 1 81 ? -7.84 -11.039 -5.934 1 96.94 81 TYR A CA 1
ATOM 666 C C . TYR A 1 81 ? -8.477 -11.305 -7.293 1 96.94 81 TYR A C 1
ATOM 668 O O . TYR A 1 81 ? -9.68 -11.547 -7.383 1 96.94 81 TYR A O 1
ATOM 676 N N . GLY A 1 82 ? -7.715 -11.164 -8.344 1 93.75 82 GLY A N 1
ATOM 677 C CA . GLY A 1 82 ? -8.07 -11.664 -9.664 1 93.75 82 GLY A CA 1
ATOM 678 C C . GLY A 1 82 ? -8.578 -10.586 -10.602 1 93.75 82 GLY A C 1
ATOM 679 O O . GLY A 1 82 ? -8.742 -10.82 -11.797 1 93.75 82 GLY A O 1
ATOM 680 N N . GLY A 1 83 ? -8.93 -9.43 -10.055 1 95.25 83 GLY A N 1
ATOM 681 C CA . GLY A 1 83 ? -9.352 -8.32 -10.898 1 95.25 83 GLY A CA 1
ATOM 682 C C . GLY A 1 83 ? -10.68 -8.562 -11.586 1 95.25 83 GLY A C 1
ATOM 683 O O . GLY A 1 83 ? -10.883 -8.141 -12.727 1 95.25 83 GLY A O 1
ATOM 684 N N . LYS A 1 84 ? -11.562 -9.219 -10.938 1 93.62 84 LYS A N 1
ATOM 685 C CA . LYS A 1 84 ? -12.844 -9.539 -11.547 1 93.62 84 LYS A CA 1
ATOM 686 C C . LYS A 1 84 ? -13.734 -8.305 -11.648 1 93.62 84 LYS A C 1
ATOM 688 O O . LYS A 1 84 ? -13.688 -7.426 -10.781 1 93.62 84 LYS A O 1
ATOM 693 N N . GLU A 1 85 ? -14.539 -8.266 -12.641 1 92.31 85 GLU A N 1
ATOM 694 C CA . GLU A 1 85 ? -15.453 -7.145 -12.836 1 92.31 85 GLU A CA 1
ATOM 695 C C . GLU A 1 85 ? -16.516 -7.105 -11.742 1 92.31 85 GLU A C 1
ATOM 697 O O . GLU A 1 85 ? -16.828 -6.039 -11.203 1 92.31 85 GLU A O 1
ATOM 702 N N . ASN A 1 86 ? -17.062 -8.305 -11.477 1 93.81 86 ASN A N 1
ATOM 703 C CA . ASN A 1 86 ? -18.109 -8.383 -10.469 1 93.81 86 ASN A CA 1
ATOM 704 C C . ASN A 1 86 ? -17.531 -8.648 -9.078 1 93.81 86 ASN A C 1
ATOM 706 O O . ASN A 1 86 ? -17.953 -9.594 -8.398 1 93.81 86 ASN A O 1
ATOM 710 N N . ASP A 1 87 ? -16.703 -7.848 -8.641 1 96.69 87 ASP A N 1
ATOM 711 C CA . ASP A 1 87 ? -16.078 -7.887 -7.328 1 96.69 87 ASP A CA 1
ATOM 712 C C . ASP A 1 87 ? -16.797 -6.98 -6.34 1 96.69 87 ASP A C 1
ATOM 714 O O . ASP A 1 87 ? -16.547 -5.773 -6.297 1 96.69 87 ASP A O 1
ATOM 718 N N . SER A 1 88 ? -17.625 -7.57 -5.527 1 97.75 88 SER A N 1
ATOM 719 C CA . SER A 1 88 ? -18.5 -6.781 -4.66 1 97.75 88 SER A CA 1
ATOM 720 C C . SER A 1 88 ? -17.703 -6.059 -3.58 1 97.75 88 SER A C 1
ATOM 722 O O . SER A 1 88 ? -18.031 -4.938 -3.199 1 97.75 88 SER A O 1
ATOM 724 N N . TYR A 1 89 ? -16.641 -6.746 -3.068 1 97.62 89 TYR A N 1
ATOM 725 C CA . TYR A 1 89 ? -15.781 -6.078 -2.1 1 97.62 89 TYR A CA 1
ATOM 726 C C . TYR A 1 89 ? -15.195 -4.797 -2.682 1 97.62 89 TYR A C 1
ATOM 728 O O . TYR A 1 89 ? -15.336 -3.723 -2.094 1 97.62 89 TYR A O 1
ATOM 736 N N . TYR A 1 90 ? -14.602 -4.875 -3.828 1 98.12 90 TYR A N 1
ATOM 737 C CA . TYR A 1 90 ? -13.938 -3.775 -4.516 1 98.12 90 TYR A CA 1
ATOM 738 C C . TYR A 1 90 ? -14.945 -2.715 -4.949 1 98.12 90 TYR A C 1
ATOM 740 O O . TYR A 1 90 ? -14.742 -1.522 -4.711 1 98.12 90 TYR A O 1
ATOM 748 N N . ASN A 1 91 ? -16.031 -3.133 -5.543 1 98.19 91 ASN A N 1
ATOM 749 C CA . ASN A 1 91 ? -17.016 -2.205 -6.09 1 98.19 91 ASN A CA 1
ATOM 750 C C . ASN A 1 91 ? -17.672 -1.379 -4.992 1 98.19 91 ASN A C 1
ATOM 752 O O . ASN A 1 91 ? -17.906 -0.182 -5.168 1 98.19 91 ASN A O 1
ATOM 756 N N . SER A 1 92 ? -17.984 -1.995 -3.91 1 98.12 92 SER A N 1
ATOM 757 C CA . SER A 1 92 ? -18.609 -1.272 -2.812 1 98.12 92 SER A CA 1
ATOM 758 C C . SER A 1 92 ? -17.672 -0.236 -2.213 1 98.12 92 SER A C 1
ATOM 760 O O . SER A 1 92 ? -18.062 0.899 -1.95 1 98.12 92 SER A O 1
ATOM 762 N N . LEU A 1 93 ? -16.391 -0.6 -2.039 1 97.75 93 LEU A N 1
ATOM 763 C CA . LEU A 1 93 ? -15.414 0.352 -1.507 1 97.75 93 LEU A CA 1
ATOM 764 C C . LEU A 1 93 ? -15.172 1.488 -2.494 1 97.75 93 LEU A C 1
ATOM 766 O O . LEU A 1 93 ? -15.062 2.65 -2.096 1 97.75 93 LEU A O 1
ATOM 770 N N . THR A 1 94 ? -15.078 1.174 -3.77 1 96.81 94 THR A N 1
ATOM 771 C CA . THR A 1 94 ? -14.883 2.189 -4.797 1 96.81 94 THR A CA 1
ATOM 772 C C . THR A 1 94 ? -16.031 3.188 -4.801 1 96.81 94 THR A C 1
ATOM 774 O O . THR A 1 94 ? -15.82 4.398 -4.887 1 96.81 94 THR A O 1
ATOM 777 N N . LYS A 1 95 ? -17.188 2.688 -4.719 1 96.5 95 LYS A N 1
ATOM 778 C CA . LYS A 1 95 ? -18.359 3.555 -4.664 1 96.5 95 LYS A CA 1
ATOM 779 C C . LYS A 1 95 ? -18.297 4.488 -3.457 1 96.5 95 LYS A C 1
ATOM 781 O O . LYS A 1 95 ? -18.656 5.664 -3.559 1 96.5 95 LYS A O 1
ATOM 786 N N . ILE A 1 96 ? -17.906 3.957 -2.355 1 96.44 96 ILE A N 1
ATOM 787 C CA . ILE A 1 96 ? -17.797 4.738 -1.128 1 96.44 96 ILE A CA 1
ATOM 788 C C . ILE A 1 96 ? -16.734 5.824 -1.296 1 96.44 96 ILE A C 1
ATOM 790 O O . ILE A 1 96 ? -16.953 6.977 -0.917 1 96.44 96 ILE A O 1
ATOM 794 N N . TYR A 1 97 ? -15.578 5.488 -1.885 1 94 97 TYR A N 1
ATOM 795 C CA . TYR A 1 97 ? -14.547 6.473 -2.184 1 94 97 TYR A CA 1
ATOM 796 C C . TYR A 1 97 ? -15.078 7.566 -3.1 1 94 97 TYR A C 1
ATOM 798 O O . TYR A 1 97 ? -14.836 8.75 -2.871 1 94 97 TYR A O 1
ATOM 806 N N . ASP A 1 98 ? -15.828 7.184 -4.07 1 91.12 98 ASP A N 1
ATOM 807 C CA . ASP A 1 98 ? -16.281 8.094 -5.121 1 91.12 98 ASP A CA 1
ATOM 808 C C . ASP A 1 98 ? -17.375 9.023 -4.609 1 91.12 98 ASP A C 1
ATOM 810 O O . ASP A 1 98 ? -17.609 10.094 -5.18 1 91.12 98 ASP A O 1
ATOM 814 N N . SER A 1 99 ? -18.047 8.602 -3.629 1 85.5 99 SER A N 1
ATOM 815 C CA . SER A 1 99 ? -19.156 9.383 -3.104 1 85.5 99 SER A CA 1
ATOM 816 C C . SER A 1 99 ? -18.672 10.484 -2.172 1 85.5 99 SER A C 1
ATOM 818 O O . SER A 1 99 ? -19.453 11.32 -1.722 1 85.5 99 SER A O 1
ATOM 820 N N . GLY A 1 100 ? -17.406 10.461 -1.968 1 77 100 GLY A N 1
ATOM 821 C CA . GLY A 1 100 ? -16.891 11.469 -1.051 1 77 100 GLY A CA 1
ATOM 822 C C . GLY A 1 100 ? -16.453 12.742 -1.747 1 77 100 GLY A C 1
ATOM 823 O O . GLY A 1 100 ? -16.047 12.711 -2.912 1 77 100 GLY A O 1
ATOM 824 N N . GLY A 1 101 ? -16.656 13.883 -1.232 1 80.06 101 GLY A N 1
ATOM 825 C CA . GLY A 1 101 ? -16.172 15.18 -1.698 1 80.06 101 GLY A CA 1
ATOM 826 C C . GLY A 1 101 ? -14.883 15.609 -1.045 1 80.06 101 GLY A C 1
ATOM 827 O O . GLY A 1 101 ? -14.766 16.734 -0.564 1 80.06 101 GLY A O 1
ATOM 828 N N . PHE A 1 102 ? -13.875 14.688 -1.08 1 83.38 102 PHE A N 1
ATOM 829 C CA . PHE A 1 102 ? -12.688 14.984 -0.29 1 83.38 102 PHE A CA 1
ATOM 830 C C . PHE A 1 102 ? -11.773 15.961 -1.022 1 83.38 102 PHE A C 1
ATOM 832 O O . PHE A 1 102 ? -11.688 15.93 -2.252 1 83.38 102 PHE A O 1
ATOM 839 N N . SER A 1 103 ? -11.25 16.828 -0.294 1 81.94 103 SER A N 1
ATOM 840 C CA . SER A 1 103 ? -10.289 17.812 -0.774 1 81.94 103 SER A CA 1
ATOM 841 C C . SER A 1 103 ? -8.883 17.219 -0.864 1 81.94 103 SER A C 1
ATOM 843 O O . SER A 1 103 ? -8.055 17.703 -1.643 1 81.94 103 SER A O 1
ATOM 845 N N . GLU A 1 104 ? -8.602 16.312 -0.027 1 84.81 104 GLU A N 1
ATOM 846 C CA . GLU A 1 104 ? -7.34 15.578 0.016 1 84.81 104 GLU A CA 1
ATOM 847 C C . GLU A 1 104 ? -7.574 14.07 -0.022 1 84.81 104 GLU A C 1
ATOM 849 O O . GLU A 1 104 ? -8.703 13.609 0.124 1 84.81 104 GLU A O 1
ATOM 854 N N . GLN A 1 105 ? -6.488 13.406 -0.219 1 88.12 105 GLN A N 1
ATOM 855 C CA . GLN A 1 105 ? -6.586 11.953 -0.291 1 88.12 105 GLN A CA 1
ATOM 856 C C . GLN A 1 105 ? -7.203 11.383 0.981 1 88.12 105 GLN A C 1
ATOM 858 O O . GLN A 1 105 ? -6.73 11.656 2.086 1 88.12 105 GLN A O 1
ATOM 863 N N . PRO A 1 106 ? -8.273 10.633 0.832 1 94.88 106 PRO A N 1
ATOM 864 C CA . PRO A 1 106 ? -8.852 9.961 1.997 1 94.88 106 PRO A CA 1
ATOM 865 C C . PRO A 1 106 ? -7.992 8.797 2.492 1 94.88 106 PRO A C 1
ATOM 867 O O . PRO A 1 106 ? -7.121 8.312 1.765 1 94.88 106 PRO A O 1
ATOM 870 N N . SER A 1 107 ? -8.219 8.461 3.766 1 94.56 107 SER A N 1
ATOM 871 C CA . SER A 1 107 ? -7.574 7.27 4.309 1 94.56 107 SER A CA 1
ATOM 872 C C . SER A 1 107 ? -8.602 6.262 4.809 1 94.56 107 SER A C 1
ATOM 874 O O . SER A 1 107 ? -9.508 6.609 5.57 1 94.56 107 SER A O 1
ATOM 876 N N . LEU A 1 108 ? -8.438 5.094 4.297 1 96.5 108 LEU A N 1
ATOM 877 C CA . LEU A 1 108 ? -9.25 3.99 4.785 1 96.5 108 LEU A CA 1
ATOM 878 C C . LEU A 1 108 ? -8.508 3.188 5.844 1 96.5 108 LEU A C 1
ATOM 880 O O . LEU A 1 108 ? -7.363 2.783 5.633 1 96.5 108 LEU A O 1
ATOM 884 N N . PHE A 1 109 ? -9.07 3.084 6.969 1 97 109 PHE A N 1
ATOM 885 C CA . PHE A 1 109 ? -8.57 2.217 8.031 1 97 109 PHE A CA 1
ATOM 886 C C . PHE A 1 109 ? -9.414 0.948 8.133 1 97 109 PHE A C 1
ATOM 888 O O . PHE A 1 109 ? -10.602 1.011 8.445 1 97 109 PHE A O 1
ATOM 895 N N . VAL A 1 110 ? -8.734 -0.141 7.891 1 96.94 110 VAL A N 1
ATOM 896 C CA . VAL A 1 110 ? -9.539 -1.354 7.742 1 96.94 110 VAL A CA 1
ATOM 897 C C . VAL A 1 110 ? -9.055 -2.416 8.727 1 96.94 110 VAL A C 1
ATOM 899 O O . VAL A 1 110 ? -7.848 -2.549 8.961 1 96.94 110 VAL A O 1
ATOM 902 N N . ARG A 1 111 ? -9.898 -3.068 9.32 1 94.25 111 ARG A N 1
ATOM 903 C CA . ARG A 1 111 ? -9.695 -4.348 10 1 94.25 111 ARG A CA 1
ATOM 904 C C . ARG A 1 111 ? -10.766 -5.355 9.594 1 94.25 111 ARG A C 1
ATOM 906 O O . ARG A 1 111 ? -11.586 -5.078 8.719 1 94.25 111 ARG A O 1
ATOM 913 N N . ALA A 1 112 ? -10.75 -6.504 10.211 1 89.62 112 ALA A N 1
ATOM 914 C CA . ALA A 1 112 ? -11.719 -7.523 9.805 1 89.62 112 ALA A CA 1
ATOM 915 C C . ALA A 1 112 ? -13.148 -7.039 10.008 1 89.62 112 ALA A C 1
ATOM 917 O O . ALA A 1 112 ? -13.555 -6.758 11.141 1 89.62 112 ALA A O 1
ATOM 918 N N . GLN A 1 113 ? -13.859 -6.734 9.023 1 94.44 113 GLN A N 1
ATOM 919 C CA . GLN A 1 113 ? -15.297 -6.512 8.945 1 94.44 113 GLN A CA 1
ATOM 920 C C . GLN A 1 113 ? -15.656 -5.09 9.375 1 94.44 113 GLN A C 1
ATOM 922 O O . GLN A 1 113 ? -16.828 -4.758 9.523 1 94.44 113 GLN A O 1
ATOM 927 N N . GLU A 1 114 ? -14.727 -4.324 9.75 1 96.12 114 GLU A N 1
ATOM 928 C CA . GLU A 1 114 ? -14.961 -2.924 10.102 1 96.12 114 GLU A CA 1
ATOM 929 C C . GLU A 1 114 ? -13.938 -2.012 9.422 1 96.12 114 GLU A C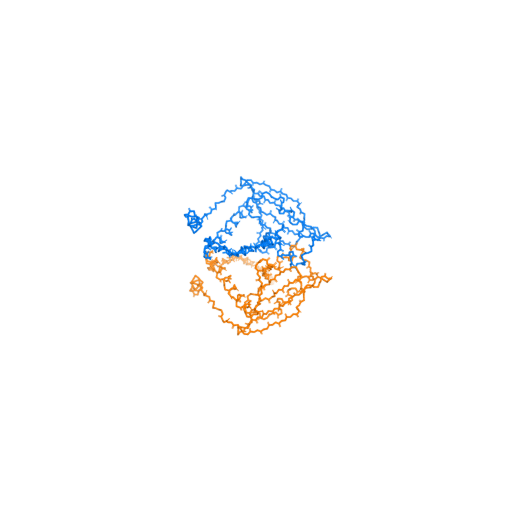 1
ATOM 931 O O . GLU A 1 114 ? -12.789 -2.408 9.211 1 96.12 114 GLU A O 1
ATOM 936 N N . ALA A 1 115 ? -14.391 -0.808 9.125 1 97.44 115 ALA A N 1
ATOM 937 C CA . ALA A 1 115 ? -13.461 0.159 8.539 1 97.44 115 ALA A CA 1
ATOM 938 C C . ALA A 1 115 ? -13.93 1.589 8.797 1 97.44 115 ALA A C 1
ATOM 940 O O . ALA A 1 115 ? -15.078 1.815 9.188 1 97.44 115 ALA A O 1
ATOM 941 N N . PHE A 1 116 ? -13.062 2.471 8.734 1 97.5 116 PHE A N 1
ATOM 942 C CA . PHE A 1 116 ? -13.328 3.904 8.758 1 97.5 116 PHE A CA 1
ATOM 943 C C . PHE A 1 116 ? -12.734 4.586 7.535 1 97.5 116 PHE A C 1
ATOM 945 O O . PHE A 1 116 ? -11.57 4.355 7.195 1 97.5 116 PHE A O 1
ATOM 952 N N . LEU A 1 117 ? -13.531 5.344 6.887 1 97.38 117 LEU A N 1
ATOM 953 C CA . LEU A 1 117 ? -13.008 6.254 5.875 1 97.38 117 LEU A CA 1
ATOM 954 C C . LEU A 1 117 ? -12.945 7.68 6.414 1 97.38 117 LEU A C 1
ATOM 956 O O . LEU A 1 117 ? -13.961 8.25 6.797 1 97.38 117 LEU A O 1
ATOM 960 N N . LEU A 1 118 ? -11.742 8.18 6.461 1 97.06 118 LEU A N 1
ATOM 961 C CA . LEU A 1 118 ? -11.5 9.508 7.016 1 97.06 118 LEU A CA 1
ATOM 962 C C . LEU A 1 118 ? -11.008 10.461 5.934 1 97.06 118 LEU A C 1
ATOM 964 O O . LEU A 1 118 ? -10.07 10.148 5.199 1 97.06 118 LEU A O 1
ATOM 968 N N . TYR A 1 119 ? -11.68 11.625 5.867 1 96.69 119 TYR A N 1
ATOM 969 C CA . TYR A 1 119 ? -11.227 12.625 4.902 1 96.69 119 TYR A CA 1
ATOM 970 C C . TYR A 1 119 ? -11.734 14.016 5.277 1 96.69 119 TYR A C 1
ATOM 972 O O . TYR A 1 119 ? -12.531 14.164 6.199 1 96.69 119 TYR A O 1
ATOM 980 N N . LYS A 1 120 ? -11.148 14.969 4.566 1 95.88 120 LYS A N 1
ATOM 981 C CA . LYS A 1 120 ? -11.602 16.344 4.719 1 95.88 120 LYS A CA 1
ATOM 982 C C . LYS A 1 120 ? -12.367 16.812 3.482 1 95.88 120 LYS A C 1
ATOM 984 O O . LYS A 1 120 ? -11.977 16.516 2.354 1 95.88 120 LYS A O 1
ATOM 989 N N . GLU A 1 121 ? -13.445 17.5 3.748 1 95.19 121 GLU A N 1
ATOM 990 C CA . GLU A 1 121 ? -14.148 18.234 2.697 1 95.19 121 GLU A CA 1
ATOM 991 C C . GLU A 1 121 ? -13.711 19.703 2.66 1 95.19 121 GLU A C 1
ATOM 993 O O . GLU A 1 121 ? -12.844 20.109 3.43 1 95.19 121 GLU A O 1
ATOM 998 N N . LYS A 1 122 ? -14.203 20.375 1.675 1 92.19 122 LYS A N 1
ATOM 999 C CA . LYS A 1 122 ? -13.93 21.812 1.602 1 92.19 122 LYS A CA 1
ATOM 1000 C C . LYS A 1 122 ? -14.266 22.5 2.92 1 92.19 122 LYS A C 1
ATOM 1002 O O . LYS A 1 122 ? -15.023 21.969 3.734 1 92.19 122 LYS A O 1
ATOM 1007 N N . ASP A 1 123 ? -13.617 23.672 3.24 1 92.38 123 ASP A N 1
ATOM 1008 C CA . ASP A 1 123 ? -13.859 24.516 4.406 1 92.38 123 ASP A CA 1
ATOM 1009 C C . ASP A 1 123 ? -13.445 23.797 5.695 1 92.38 123 ASP A C 1
ATOM 1011 O O . ASP A 1 123 ? -14.055 24.016 6.746 1 92.38 123 ASP A O 1
ATOM 1015 N N . ASN A 1 124 ? -12.578 22.828 5.559 1 94.81 124 ASN A N 1
ATOM 1016 C CA . ASN A 1 124 ? -11.945 22.141 6.684 1 94.81 124 ASN A CA 1
ATOM 1017 C C . ASN A 1 124 ? -12.961 21.312 7.473 1 94.81 124 ASN A C 1
ATOM 1019 O O . ASN A 1 124 ? -12.875 21.234 8.703 1 94.81 124 ASN A O 1
ATOM 1023 N N . ILE A 1 125 ? -13.922 20.75 6.703 1 96.94 125 ILE A N 1
ATOM 1024 C CA . ILE A 1 125 ? -14.883 19.859 7.352 1 96.94 125 ILE A CA 1
ATOM 1025 C C . ILE A 1 125 ? -14.297 18.453 7.441 1 96.94 125 ILE A C 1
ATOM 1027 O O . ILE A 1 125 ? -13.953 17.844 6.426 1 96.94 125 ILE A O 1
ATOM 1031 N N . ASN A 1 126 ? -14.164 18.016 8.664 1 97.75 126 ASN A N 1
ATOM 1032 C CA . ASN A 1 126 ? -13.734 16.641 8.906 1 97.75 126 ASN A CA 1
ATOM 1033 C C . ASN A 1 126 ? -14.883 15.656 8.711 1 97.75 126 ASN A C 1
ATOM 1035 O O . ASN A 1 126 ? -15.992 15.891 9.188 1 97.75 126 ASN A O 1
ATOM 1039 N N . VAL A 1 127 ? -14.617 14.594 7.988 1 97.94 127 VAL A N 1
ATOM 1040 C CA . VAL A 1 127 ? -15.648 13.594 7.738 1 97.94 127 VAL A CA 1
ATOM 1041 C C . VAL A 1 127 ? -15.156 12.219 8.188 1 97.94 127 VAL A C 1
ATOM 1043 O O . VAL A 1 127 ? -14.031 11.828 7.887 1 97.94 127 VAL A O 1
ATOM 1046 N N . MET A 1 128 ? -15.969 11.523 8.922 1 97.56 128 MET A N 1
ATOM 1047 C CA . MET A 1 128 ? -15.766 10.117 9.273 1 97.56 128 MET A CA 1
ATOM 1048 C C . MET A 1 128 ? -16.922 9.258 8.773 1 97.56 128 MET A C 1
ATOM 1050 O O . MET A 1 128 ? -18.078 9.516 9.094 1 97.56 128 MET A O 1
ATOM 1054 N N . LYS A 1 129 ? -16.641 8.312 7.953 1 97.69 129 LYS A N 1
ATOM 1055 C CA . LYS A 1 129 ? -17.578 7.254 7.602 1 97.69 129 LYS A CA 1
ATOM 1056 C C . LYS A 1 129 ? -17.203 5.938 8.266 1 97.69 129 LYS A C 1
ATOM 1058 O O . LYS A 1 129 ? -16.078 5.457 8.109 1 97.69 129 LYS A O 1
ATOM 1063 N N . ARG A 1 130 ? -18.062 5.434 9.008 1 97.94 130 ARG A N 1
ATOM 1064 C CA . ARG A 1 130 ? -17.891 4.094 9.562 1 97.94 130 ARG A CA 1
ATOM 1065 C C . ARG A 1 130 ? -18.5 3.035 8.648 1 97.94 130 ARG A C 1
ATOM 1067 O O . ARG A 1 130 ? -19.625 3.178 8.188 1 97.94 130 ARG A O 1
ATOM 1074 N N . LEU A 1 131 ? -17.719 2.062 8.406 1 98.31 131 LEU A N 1
ATOM 1075 C CA . LEU A 1 131 ? -18.141 1.014 7.488 1 98.31 131 LEU A CA 1
ATOM 1076 C C . LEU A 1 131 ? -18.234 -0.331 8.203 1 98.31 131 LEU A C 1
ATOM 1078 O O . LEU A 1 131 ? -17.484 -0.586 9.141 1 98.31 131 LEU A O 1
ATOM 1082 N N . LYS A 1 132 ? -19.141 -1.12 7.746 1 98.44 132 LYS A N 1
ATOM 1083 C CA . LYS A 1 132 ? -19.25 -2.518 8.156 1 98.44 132 LYS A CA 1
ATOM 1084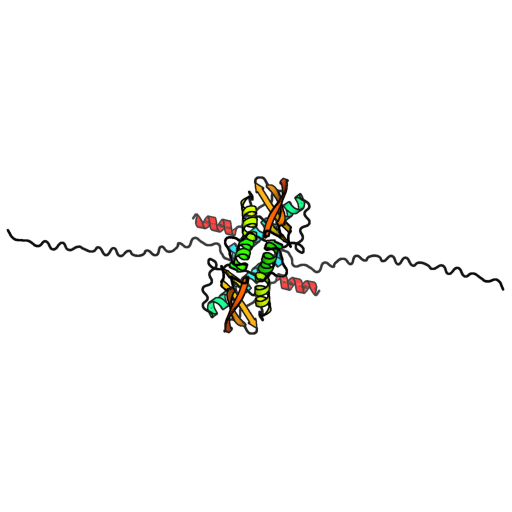 C C . LYS A 1 132 ? -19.359 -3.438 6.941 1 98.44 132 LYS A C 1
ATOM 1086 O O . LYS A 1 132 ? -19.969 -3.082 5.938 1 98.44 132 LYS A O 1
ATOM 1091 N N . LEU A 1 133 ? -18.781 -4.582 7.102 1 98.25 133 LEU A N 1
ATOM 1092 C CA . LEU A 1 133 ? -18.828 -5.547 6.012 1 98.25 133 LEU A CA 1
ATOM 1093 C C . LEU A 1 133 ? -20.062 -6.441 6.137 1 98.25 133 LEU A C 1
ATOM 1095 O O . LEU A 1 133 ? -20.297 -7.043 7.188 1 98.25 133 LEU A O 1
ATOM 1099 N N . ASP A 1 134 ? -20.859 -6.465 5.105 1 98.12 134 ASP A N 1
ATOM 1100 C CA . ASP A 1 134 ? -21.828 -7.535 4.957 1 98.12 134 ASP A CA 1
ATOM 1101 C C . ASP A 1 134 ? -21.156 -8.836 4.512 1 98.12 134 ASP A C 1
ATOM 1103 O O . ASP A 1 134 ? -20.891 -9.016 3.324 1 98.12 134 ASP A O 1
ATOM 1107 N N . VAL A 1 135 ? -21 -9.695 5.375 1 94.25 135 VAL A N 1
ATOM 1108 C CA . VAL A 1 135 ? -20.188 -10.891 5.156 1 94.25 135 VAL A CA 1
ATOM 1109 C C . VAL A 1 135 ? -20.859 -11.789 4.129 1 94.25 135 VAL A C 1
ATOM 1111 O O . VAL A 1 135 ? -20.188 -12.438 3.32 1 94.25 135 VAL A O 1
ATOM 1114 N N . GLU A 1 136 ? -22.141 -11.883 4.188 1 94.38 136 GLU A N 1
ATOM 1115 C CA . GLU A 1 136 ? -22.891 -12.742 3.268 1 94.38 136 GLU A CA 1
ATOM 1116 C C . GLU A 1 136 ? -22.766 -12.242 1.829 1 94.38 136 GLU A C 1
ATOM 1118 O O . GLU A 1 136 ? -22.578 -13.039 0.907 1 94.38 136 GLU A O 1
ATOM 1123 N N . LYS A 1 137 ? -22.703 -11.008 1.604 1 96.19 137 LYS A N 1
ATOM 1124 C CA . LYS A 1 137 ? -22.703 -10.422 0.266 1 96.19 137 LYS A CA 1
ATOM 1125 C C . LYS A 1 137 ? -21.297 -10.023 -0.161 1 96.19 137 LYS A C 1
ATOM 1127 O O . LYS A 1 137 ? -21.047 -9.758 -1.34 1 96.19 137 LYS A O 1
ATOM 1132 N N . GLY A 1 138 ? -20.391 -9.953 0.781 1 96 138 GLY A N 1
ATOM 1133 C CA . GLY A 1 138 ? -19.062 -9.43 0.487 1 96 138 GLY A CA 1
ATOM 1134 C C . GLY A 1 138 ? -19.062 -7.977 0.066 1 96 138 GLY A C 1
ATOM 1135 O O . GLY A 1 138 ? -18.453 -7.609 -0.941 1 96 138 GLY A O 1
ATOM 1136 N N . GLU A 1 139 ? -19.844 -7.188 0.792 1 98 139 GLU A N 1
ATOM 1137 C CA . GLU A 1 139 ? -20 -5.781 0.439 1 98 139 GLU A CA 1
ATOM 1138 C C . GLU A 1 139 ? -19.797 -4.883 1.653 1 98 139 GLU A C 1
ATOM 1140 O O . GLU A 1 139 ? -20.281 -5.176 2.744 1 98 139 GLU A O 1
ATOM 1145 N N . TRP A 1 140 ? -19.031 -3.865 1.451 1 98.38 140 TRP A N 1
ATOM 1146 C CA . TRP A 1 140 ? -18.859 -2.855 2.49 1 98.38 140 TRP A CA 1
ATOM 1147 C C . TRP A 1 140 ? -20 -1.837 2.457 1 98.38 140 TRP A C 1
ATOM 1149 O O . TRP A 1 140 ? -20.391 -1.369 1.386 1 98.38 140 TRP A O 1
ATOM 1159 N N . LEU A 1 141 ? -20.531 -1.509 3.607 1 98.5 141 LEU A N 1
ATOM 1160 C CA . LEU A 1 141 ? -21.641 -0.567 3.74 1 98.5 141 LEU A CA 1
ATOM 1161 C C . LEU A 1 141 ? -21.266 0.574 4.68 1 98.5 141 LEU A C 1
ATOM 1163 O O . LEU A 1 141 ? -20.625 0.354 5.707 1 98.5 141 LEU A O 1
ATOM 1167 N N . VAL A 1 142 ? -21.672 1.748 4.332 1 98.38 142 VAL A N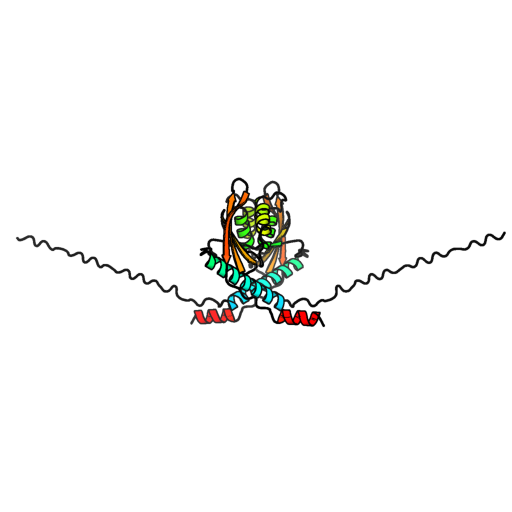 1
ATOM 1168 C CA . VAL A 1 142 ? -21.547 2.873 5.254 1 98.38 142 VAL A CA 1
ATOM 1169 C C . VAL A 1 142 ? -22.656 2.812 6.301 1 98.38 142 VAL A C 1
ATOM 1171 O O . VAL A 1 142 ? -23.844 2.871 5.965 1 98.38 142 VAL A O 1
ATOM 1174 N N . ILE A 1 143 ? -22.281 2.746 7.613 1 98.38 143 ILE A N 1
ATOM 1175 C CA . ILE A 1 143 ? -23.312 2.59 8.633 1 98.38 143 ILE A CA 1
ATOM 1176 C C . ILE A 1 143 ? -23.469 3.891 9.422 1 98.38 143 ILE A C 1
ATOM 1178 O O . ILE A 1 143 ? -24.469 4.098 10.102 1 98.38 143 ILE A O 1
ATOM 1182 N N . LYS A 1 144 ? -22.531 4.758 9.359 1 97.88 144 LYS A N 1
ATOM 1183 C CA . LYS A 1 144 ? -22.578 6.051 10.039 1 97.88 144 LYS A CA 1
ATOM 1184 C C . LYS A 1 144 ? -21.672 7.07 9.352 1 97.88 144 LYS A C 1
ATOM 1186 O O . LYS A 1 144 ? -20.578 6.734 8.906 1 97.88 144 LYS A O 1
ATOM 1191 N N . THR A 1 145 ? -22.141 8.258 9.219 1 97.56 145 THR A N 1
ATOM 1192 C CA . THR A 1 145 ? -21.344 9.383 8.734 1 97.56 145 THR A CA 1
ATOM 1193 C C . THR A 1 145 ? -21.422 10.562 9.703 1 97.56 145 THR A C 1
ATOM 1195 O O . THR A 1 145 ? -22.516 10.938 10.133 1 97.56 145 THR A O 1
ATOM 1198 N N . LYS A 1 146 ? -20.281 11.031 10.102 1 98.12 146 LYS A N 1
ATOM 1199 C CA . LYS A 1 146 ? -20.219 12.227 10.938 1 98.12 146 LYS A CA 1
ATOM 1200 C C . LYS A 1 146 ? -19.391 13.32 10.273 1 98.12 146 LYS A C 1
ATOM 1202 O O . LYS A 1 146 ? -18.375 13.031 9.617 1 98.12 146 LYS A O 1
ATOM 1207 N N . LYS A 1 147 ? -19.828 14.562 10.492 1 97.31 147 LYS A N 1
ATOM 1208 C CA . LYS A 1 147 ? -19.125 15.742 9.977 1 97.31 147 LYS A CA 1
ATOM 1209 C C . LYS A 1 147 ? -18.953 16.797 11.062 1 97.31 147 LYS A C 1
ATOM 1211 O O . LYS A 1 147 ? -19.891 17.047 11.836 1 97.31 147 LYS A O 1
ATOM 1216 N N . LYS A 1 148 ? -17.828 17.312 11.156 1 98.19 148 LYS A N 1
ATOM 1217 C CA . LYS A 1 148 ? -17.547 18.391 12.102 1 98.19 148 LYS A CA 1
ATOM 1218 C C . LYS A 1 148 ? -16.453 19.312 11.57 1 98.19 148 LYS A C 1
ATOM 1220 O O . LYS A 1 148 ? -15.547 18.859 10.875 1 98.19 148 LYS A O 1
ATOM 1225 N N . LYS A 1 149 ? -16.562 20.562 11.883 1 97.62 149 LYS A N 1
ATOM 1226 C CA . LYS A 1 149 ? -15.516 21.5 11.5 1 97.62 149 LYS A CA 1
ATOM 1227 C C . LYS A 1 149 ? -14.18 21.141 12.148 1 97.62 149 LYS A C 1
ATOM 1229 O O . LYS A 1 149 ? -14.141 20.828 13.344 1 97.62 149 LYS A O 1
ATOM 1234 N N . GLY A 1 150 ? -13.125 21.078 11.336 1 97 150 GLY A N 1
ATOM 1235 C CA . GLY A 1 150 ? -11.797 20.797 11.844 1 97 150 GLY A CA 1
ATOM 1236 C C . GLY A 1 150 ? -10.844 21.969 11.734 1 97 150 GLY A C 1
ATOM 1237 O O . GLY A 1 150 ? -11.273 23.109 11.492 1 97 150 GLY A O 1
ATOM 1238 N N . LYS A 1 151 ? -9.664 21.688 12.094 1 95.94 151 LYS A N 1
ATOM 1239 C CA . LYS A 1 151 ? -8.602 22.688 11.977 1 95.94 151 LYS A CA 1
ATOM 1240 C C . LYS A 1 151 ? -8.047 22.734 10.562 1 95.94 151 LYS A C 1
ATOM 1242 O O . LYS A 1 151 ? -8.039 21.719 9.852 1 95.94 151 LYS A O 1
ATOM 1247 N N . LYS A 1 152 ? -7.652 23.906 10.266 1 93.38 152 LYS A N 1
ATOM 1248 C CA . LYS A 1 152 ? -6.926 24.031 9 1 93.38 152 LYS A CA 1
ATOM 1249 C C . LYS A 1 152 ? -5.52 23.438 9.117 1 93.38 152 LYS A C 1
ATOM 1251 O O . LYS A 1 152 ? -4.766 23.812 10.023 1 93.38 152 LYS A O 1
ATOM 1256 N N . VAL A 1 153 ? -5.223 22.562 8.25 1 92.25 153 VAL A N 1
ATOM 1257 C CA . VAL A 1 153 ? -3.887 21.969 8.211 1 92.25 153 VAL A CA 1
ATOM 1258 C C . VAL A 1 153 ? -3.053 22.641 7.125 1 92.25 153 VAL A C 1
ATOM 1260 O O . VAL A 1 153 ? -3.463 22.703 5.965 1 92.25 153 VAL A O 1
ATOM 1263 N N . LYS A 1 154 ? -1.929 23.031 7.461 1 90.38 154 LYS A N 1
ATOM 1264 C CA . LYS A 1 154 ? -1.104 23.812 6.543 1 90.38 154 LYS A CA 1
ATOM 1265 C C . LYS A 1 154 ? -0.329 22.906 5.594 1 90.38 154 LYS A C 1
ATOM 1267 O O . LYS A 1 154 ? 0.295 21.938 6.023 1 90.38 154 LYS A O 1
ATOM 1272 N N . PHE A 1 155 ? -0.433 23.219 4.355 1 90.56 155 PHE A N 1
ATOM 1273 C CA . PHE A 1 155 ? 0.376 22.578 3.322 1 90.56 155 PHE A CA 1
ATOM 1274 C C . PHE A 1 155 ? 1.669 23.359 3.092 1 90.56 155 PHE A C 1
ATOM 1276 O O . PHE A 1 155 ? 1.646 24.578 2.904 1 90.56 155 PHE A O 1
ATOM 1283 N N . LYS A 1 156 ? 2.771 22.672 3.111 1 90.56 156 LYS A N 1
ATOM 1284 C CA . LYS A 1 156 ? 4.07 23.328 2.951 1 90.56 156 LYS A CA 1
ATOM 1285 C C . LYS A 1 156 ? 4.641 23.078 1.561 1 90.56 156 LYS A C 1
ATOM 1287 O O . LYS A 1 156 ? 5.184 22 1.29 1 90.56 156 LYS A O 1
ATOM 1292 N N . PRO A 1 157 ? 4.637 24.078 0.727 1 90.88 157 PRO A N 1
ATOM 1293 C CA . PRO A 1 157 ? 5.242 23.875 -0.591 1 90.88 157 PRO A CA 1
ATOM 1294 C C . PRO A 1 157 ? 6.758 23.672 -0.52 1 90.88 157 PRO A C 1
ATOM 1296 O O . PRO A 1 157 ? 7.406 24.188 0.395 1 90.88 157 PRO A O 1
ATOM 1299 N N . LEU A 1 158 ? 7.223 22.969 -1.487 1 92.56 158 LEU A N 1
ATOM 1300 C CA . LEU A 1 158 ? 8.656 22.719 -1.527 1 92.56 158 LEU A CA 1
ATOM 1301 C C . LEU A 1 158 ? 9.359 23.703 -2.441 1 92.56 158 LEU A C 1
ATOM 1303 O O . LEU A 1 158 ? 8.828 24.078 -3.49 1 92.56 158 LEU A O 1
ATOM 1307 N N . GLN A 1 159 ? 10.586 24.062 -2.008 1 90.5 159 GLN A N 1
ATOM 1308 C CA . GLN A 1 159 ? 11.391 24.969 -2.818 1 90.5 159 GLN A CA 1
ATOM 1309 C C . GLN A 1 159 ? 11.695 24.375 -4.184 1 90.5 159 GLN A C 1
ATOM 1311 O O . GLN A 1 159 ? 11.672 25.062 -5.199 1 90.5 159 GLN A O 1
ATOM 1316 N N . CYS A 1 160 ? 12.008 23.062 -4.168 1 91.19 160 CYS A N 1
ATOM 1317 C CA . CYS A 1 160 ? 12.359 22.406 -5.418 1 91.19 160 CYS A CA 1
ATOM 1318 C C . CYS A 1 160 ? 11.188 22.438 -6.395 1 91.19 160 CYS A C 1
ATOM 1320 O O . CYS A 1 160 ? 11.391 22.453 -7.609 1 91.19 160 CYS A O 1
ATOM 1322 N N . GLU A 1 161 ? 10.062 22.406 -5.879 1 88.12 161 GLU A N 1
ATOM 1323 C CA . GLU A 1 161 ? 8.883 22.5 -6.734 1 88.12 161 GLU A CA 1
ATOM 1324 C C . GLU A 1 161 ? 8.734 23.906 -7.301 1 88.12 161 GLU A C 1
ATOM 1326 O O . GLU A 1 161 ? 8.375 24.078 -8.469 1 88.12 161 GLU A O 1
ATOM 1331 N N . LYS A 1 162 ? 8.992 24.828 -6.52 1 87.88 162 LYS A N 1
ATOM 1332 C CA . LYS A 1 162 ? 8.93 26.219 -6.969 1 87.88 162 LYS A CA 1
ATOM 1333 C C . LYS A 1 162 ? 9.953 26.484 -8.078 1 87.88 162 LYS A C 1
ATOM 1335 O O . LYS A 1 162 ? 9.641 27.141 -9.07 1 87.88 162 LYS A O 1
ATOM 1340 N N . ASP A 1 163 ? 11.07 25.969 -7.809 1 86.06 163 ASP A N 1
ATOM 1341 C CA . ASP A 1 163 ? 12.148 26.156 -8.781 1 86.06 163 ASP A CA 1
ATOM 1342 C C . ASP A 1 163 ? 11.789 25.516 -10.125 1 86.06 163 ASP A C 1
ATOM 1344 O O . ASP A 1 163 ? 12.086 26.078 -11.18 1 86.06 163 ASP A O 1
ATOM 1348 N N . TYR A 1 164 ? 11.289 24.406 -10.047 1 82.88 164 TYR A N 1
ATOM 1349 C CA . TYR A 1 164 ? 10.891 23.688 -11.25 1 82.88 164 TYR A CA 1
ATOM 1350 C C . TYR A 1 164 ? 9.875 24.484 -12.055 1 82.88 164 TYR A C 1
ATOM 1352 O O . TYR A 1 164 ? 9.984 24.594 -13.281 1 82.88 164 TYR A O 1
ATOM 1360 N N . ILE A 1 165 ? 8.93 25 -11.406 1 81 165 ILE A N 1
ATOM 1361 C CA . ILE A 1 165 ? 7.875 25.766 -12.062 1 81 165 ILE A CA 1
ATOM 1362 C C . ILE A 1 165 ? 8.469 27.016 -12.711 1 81 165 ILE A C 1
ATOM 1364 O O . ILE A 1 165 ? 8.086 27.375 -13.828 1 81 165 ILE A O 1
ATOM 1368 N N . LYS A 1 166 ? 9.375 27.594 -12.031 1 81.88 166 LYS A N 1
ATOM 1369 C CA . LYS A 1 166 ? 10.039 28.766 -12.586 1 81.88 166 LYS A CA 1
ATOM 1370 C C . LYS A 1 166 ? 10.805 28.422 -13.859 1 81.88 166 LYS A C 1
ATOM 1372 O O . LYS A 1 166 ? 10.742 29.156 -14.844 1 81.88 166 LYS A O 1
ATOM 1377 N N . LYS A 1 167 ? 11.445 27.344 -13.828 1 77.31 167 LYS A N 1
ATOM 1378 C CA . LYS A 1 167 ? 12.227 26.922 -14.984 1 77.31 167 LYS A CA 1
ATOM 1379 C C . LYS A 1 167 ? 11.328 26.562 -16.156 1 77.31 167 LYS A C 1
ATOM 1381 O O . LYS A 1 167 ? 11.68 26.781 -17.312 1 77.31 167 LYS A O 1
ATOM 1386 N N . ARG A 1 168 ? 10.32 26 -15.797 1 71.44 168 ARG A N 1
ATOM 1387 C CA . ARG A 1 168 ? 9.383 25.594 -16.828 1 71.44 168 ARG A CA 1
ATOM 1388 C C . ARG A 1 168 ? 8.75 26.797 -17.516 1 71.44 168 ARG A C 1
ATOM 1390 O O . ARG A 1 168 ? 8.43 26.75 -18.703 1 71.44 168 ARG A O 1
ATOM 1397 N N . ASN A 1 169 ? 8.602 27.797 -16.828 1 71.94 169 ASN A N 1
ATOM 1398 C CA . ASN A 1 169 ? 7.965 29 -17.344 1 71.94 169 ASN A CA 1
ATOM 1399 C C . ASN A 1 169 ? 8.984 29.938 -17.984 1 71.94 169 ASN A C 1
ATOM 1401 O O . ASN A 1 169 ? 8.609 30.938 -18.594 1 71.94 169 ASN A O 1
ATOM 1405 N N . GLU A 1 170 ? 10.156 29.578 -17.875 1 64 170 GLU A N 1
ATOM 1406 C CA . GLU A 1 170 ? 11.172 30.328 -18.609 1 64 170 GLU A CA 1
ATOM 1407 C C . GLU A 1 170 ? 11.414 29.75 -20 1 64 170 GLU A C 1
ATOM 1409 O O . GLU A 1 170 ? 11.203 28.562 -20.219 1 64 170 GLU A O 1
ATOM 1414 N N . MET B 1 1 ? -2.305 -24.219 84.5 1 30.95 1 MET B N 1
ATOM 1415 C CA . MET B 1 1 ? -1.403 -23.734 83.438 1 30.95 1 MET B CA 1
ATOM 1416 C C . MET B 1 1 ? -2.164 -22.938 82.375 1 30.95 1 MET B C 1
ATOM 1418 O O . MET B 1 1 ? -3.127 -23.438 81.812 1 30.95 1 MET B O 1
ATOM 1422 N N . LYS B 1 2 ? -2.314 -21.578 82.625 1 37.19 2 LYS B N 1
ATOM 1423 C CA . LYS B 1 2 ? -3.035 -20.562 81.875 1 37.19 2 LYS B CA 1
ATOM 1424 C C . LYS B 1 2 ? -2.586 -20.547 80.438 1 37.19 2 LYS B C 1
ATOM 1426 O O . LYS B 1 2 ? -1.388 -20.562 80.125 1 37.19 2 LYS B O 1
ATOM 1431 N N . LYS B 1 3 ? -3.389 -21.094 79.438 1 35.03 3 LYS B N 1
ATOM 1432 C CA . LYS B 1 3 ? -3.322 -21.141 78 1 35.03 3 LYS B CA 1
ATOM 1433 C C . LYS B 1 3 ? -3.162 -19.75 77.438 1 35.03 3 LYS B C 1
ATOM 1435 O O . LYS B 1 3 ? -4.012 -18.875 77.625 1 35.03 3 LYS B O 1
ATOM 1440 N N . ILE B 1 4 ? -1.975 -19.109 77.375 1 40.03 4 ILE B N 1
ATOM 1441 C CA . ILE B 1 4 ? -1.584 -17.859 76.75 1 40.03 4 ILE B CA 1
ATOM 1442 C C . ILE B 1 4 ? -1.98 -17.922 75.25 1 40.03 4 ILE B C 1
ATOM 1444 O O . ILE B 1 4 ? -1.543 -18.797 74.5 1 40.03 4 ILE B O 1
ATOM 1448 N N . PHE B 1 5 ? -3.166 -17.594 74.875 1 39.72 5 PHE B N 1
ATOM 1449 C CA . PHE B 1 5 ? -3.654 -17.359 73.562 1 39.72 5 PHE B CA 1
ATOM 1450 C C . PHE B 1 5 ? -2.775 -16.344 72.812 1 39.72 5 PHE B C 1
ATOM 1452 O O . PHE B 1 5 ? -2.676 -15.188 73.25 1 39.72 5 PHE B O 1
ATOM 1459 N N . TYR B 1 6 ? -1.585 -16.75 72.375 1 34.12 6 TYR B N 1
ATOM 1460 C CA . TYR B 1 6 ? -0.734 -15.914 71.562 1 34.12 6 TYR B CA 1
ATOM 1461 C C . TYR B 1 6 ? -1.489 -15.43 70.312 1 34.12 6 TYR B C 1
ATOM 1463 O O . TYR B 1 6 ? -2.018 -16.234 69.562 1 34.12 6 TYR B O 1
ATOM 1471 N N . ILE B 1 7 ? -2.217 -14.336 70.375 1 41.84 7 ILE B N 1
ATOM 1472 C CA . ILE B 1 7 ? -2.773 -13.617 69.25 1 41.84 7 ILE B CA 1
ATOM 1473 C C . ILE B 1 7 ? -1.675 -13.359 68.25 1 41.84 7 ILE B C 1
ATOM 1475 O O . ILE B 1 7 ? -0.706 -12.648 68.5 1 41.84 7 ILE B O 1
ATOM 1479 N N . LEU B 1 8 ? -1.267 -14.32 67.375 1 41.47 8 LEU B N 1
ATOM 1480 C CA . LEU B 1 8 ? -0.412 -14.125 66.25 1 41.47 8 LEU B CA 1
ATOM 1481 C C . LEU B 1 8 ? -0.955 -13.016 65.375 1 41.47 8 LEU B C 1
ATOM 1483 O O . LEU B 1 8 ? -2.045 -13.141 64.75 1 41.47 8 LEU B O 1
ATOM 1487 N N . SER B 1 9 ? -0.746 -11.758 65.688 1 35.19 9 SER B N 1
ATOM 1488 C CA . SER B 1 9 ? -1.024 -10.625 64.812 1 35.19 9 SER B CA 1
ATOM 1489 C C . SER B 1 9 ? -0.398 -10.82 63.469 1 35.19 9 SER B C 1
ATOM 1491 O O . SER B 1 9 ? 0.817 -10.984 63.344 1 35.19 9 SER B O 1
ATOM 1493 N N . ILE B 1 10 ? -1.014 -11.5 62.562 1 40.12 10 ILE B N 1
ATOM 1494 C CA . ILE B 1 10 ? -0.67 -11.562 61.156 1 40.12 10 ILE B CA 1
ATOM 1495 C C . ILE B 1 10 ? -0.513 -10.148 60.594 1 40.12 10 ILE B C 1
ATOM 1497 O O . ILE B 1 10 ? -1.474 -9.375 60.562 1 40.12 10 ILE B O 1
ATOM 1501 N N . PHE B 1 11 ? 0.604 -9.453 60.906 1 35.5 11 PHE B N 1
ATOM 1502 C CA . PHE B 1 11 ? 0.969 -8.234 60.188 1 35.5 11 PHE B CA 1
ATOM 1503 C C . PHE B 1 11 ? 0.838 -8.422 58.688 1 35.5 11 PHE B C 1
ATOM 1505 O O . PHE B 1 11 ? 1.564 -9.219 58.094 1 35.5 11 PHE B O 1
ATOM 1512 N N . ILE B 1 12 ? -0.393 -8.312 58.188 1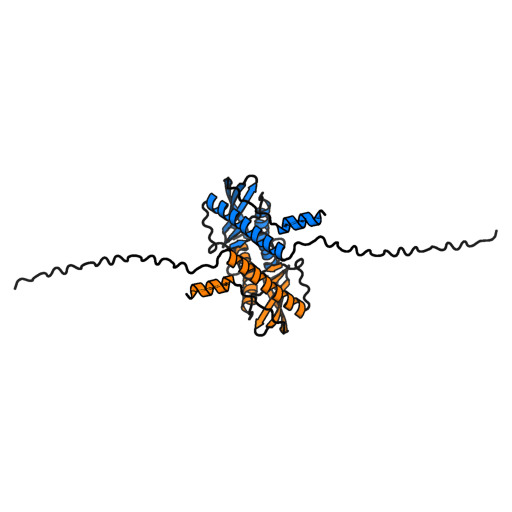 38.97 12 ILE B N 1
ATOM 1513 C CA . ILE B 1 12 ? -0.605 -8.195 56.75 1 38.97 12 ILE B CA 1
ATOM 1514 C C . ILE B 1 12 ? 0.317 -7.121 56.188 1 38.97 12 ILE B C 1
ATOM 1516 O O . ILE B 1 12 ? 0.188 -5.941 56.531 1 38.97 12 ILE B O 1
ATOM 1520 N N . LEU B 1 13 ? 1.646 -7.453 56.094 1 36.69 13 LEU B N 1
ATOM 1521 C CA . LEU B 1 13 ? 2.504 -6.602 55.281 1 36.69 13 LEU B CA 1
ATOM 1522 C C . LEU B 1 13 ? 1.812 -6.227 53.969 1 36.69 13 LEU B C 1
ATOM 1524 O O . LEU B 1 13 ? 1.527 -7.094 53.156 1 36.69 13 LEU B O 1
ATOM 1528 N N . CYS B 1 14 ? 0.809 -5.273 54.062 1 37.16 14 CYS B N 1
ATOM 1529 C CA . CYS B 1 14 ? 0.408 -4.57 52.844 1 37.16 14 CYS B CA 1
ATOM 1530 C C . CYS B 1 14 ? 1.619 -4.234 52 1 37.16 14 CYS B C 1
ATOM 1532 O O . CYS B 1 14 ? 2.363 -3.299 52.312 1 37.16 14 CYS B O 1
ATOM 1534 N N . VAL B 1 15 ? 2.346 -5.285 51.594 1 35.88 15 VAL B N 1
ATOM 1535 C CA . VAL B 1 15 ? 3.268 -4.977 50.5 1 35.88 15 VAL B CA 1
ATOM 1536 C C . VAL B 1 15 ? 2.586 -4.059 49.469 1 35.88 15 VAL B C 1
ATOM 1538 O O . VAL B 1 15 ? 1.604 -4.449 48.844 1 35.88 15 VAL B O 1
ATOM 1541 N N . SER B 1 16 ? 2.449 -2.77 49.844 1 34.28 16 SER B N 1
ATOM 1542 C CA . SER B 1 16 ? 2.221 -1.796 48.781 1 34.28 16 SER B CA 1
ATOM 1543 C C . SER B 1 16 ? 3.023 -2.145 47.531 1 34.28 16 SER B C 1
ATOM 1545 O O . SER B 1 16 ? 4.254 -2.096 47.562 1 34.28 16 SER B O 1
ATOM 1547 N N . ILE B 1 17 ? 2.58 -3.174 46.844 1 35.22 17 ILE B N 1
ATOM 1548 C CA . ILE B 1 17 ? 3.08 -3.213 45.469 1 35.22 17 ILE B CA 1
ATOM 1549 C C . ILE B 1 17 ? 3.119 -1.799 44.875 1 35.22 17 ILE B C 1
ATOM 1551 O O . ILE B 1 17 ? 2.074 -1.183 44.656 1 35.22 17 ILE B O 1
ATOM 1555 N N . GLN B 1 18 ? 3.979 -0.931 45.469 1 34.66 18 GLN B N 1
ATOM 1556 C CA . GLN B 1 18 ? 4.262 0.182 44.562 1 34.66 18 GLN B CA 1
ATOM 1557 C C . GLN B 1 18 ? 4.395 -0.298 43.125 1 34.66 18 GLN B C 1
ATOM 1559 O O . GLN B 1 18 ? 5.199 -1.187 42.844 1 34.66 18 GLN B O 1
ATOM 1564 N N . HIS B 1 19 ? 3.244 -0.414 42.438 1 33.22 19 HIS B N 1
ATOM 1565 C CA . HIS B 1 19 ? 3.389 -0.44 40.969 1 33.22 19 HIS B CA 1
ATOM 1566 C C . HIS B 1 19 ? 4.504 0.493 40.531 1 33.22 19 HIS B C 1
ATOM 1568 O O . HIS B 1 19 ? 4.379 1.715 40.625 1 33.22 19 HIS B O 1
ATOM 1574 N N . VAL B 1 20 ? 5.793 0.216 40.812 1 34.19 20 VAL B N 1
ATOM 1575 C CA . VAL B 1 20 ? 6.762 0.855 39.906 1 34.19 20 VAL B CA 1
ATOM 1576 C C . VAL B 1 20 ? 6.246 0.832 38.469 1 34.19 20 VAL B C 1
ATOM 1578 O O . VAL B 1 20 ? 6.148 -0.234 37.875 1 34.19 20 VAL B O 1
ATOM 1581 N N . VAL B 1 21 ? 5.242 1.586 38.156 1 32.97 21 VAL B N 1
ATOM 1582 C CA . VAL B 1 21 ? 5.18 1.923 36.75 1 32.97 21 VAL B CA 1
ATOM 1583 C C . VAL B 1 21 ? 6.59 2.141 36.188 1 32.97 21 VAL B C 1
ATOM 1585 O O . VAL B 1 21 ? 7.297 3.053 36.625 1 32.97 21 VAL B O 1
ATOM 1588 N N . HIS B 1 22 ? 7.465 1.074 36.125 1 31.64 22 HIS B N 1
ATOM 1589 C CA . HIS B 1 22 ? 8.633 1.24 35.281 1 31.64 22 HIS B CA 1
ATOM 1590 C C . HIS B 1 22 ? 8.344 2.199 34.125 1 31.64 22 HIS B C 1
ATOM 1592 O O . HIS B 1 22 ? 7.273 2.141 33.531 1 31.64 22 HIS B O 1
ATOM 1598 N N . SER B 1 23 ? 8.773 3.424 34.25 1 33.5 23 SER B N 1
ATOM 1599 C CA . SER B 1 23 ? 8.992 4.305 33.094 1 33.5 23 SER B CA 1
ATOM 1600 C C . SER B 1 23 ? 9.336 3.51 31.859 1 33.5 23 SER B C 1
ATOM 1602 O O . SER B 1 23 ? 10.234 2.668 31.875 1 33.5 23 SER B O 1
ATOM 1604 N N . GLN B 1 24 ? 8.438 2.842 31.203 1 37.84 24 GLN B N 1
ATOM 1605 C CA . GLN B 1 24 ? 8.828 2.477 29.844 1 37.84 24 GLN B CA 1
ATOM 1606 C C . GLN B 1 24 ? 10 3.322 29.359 1 37.84 24 GLN B C 1
ATOM 1608 O O . GLN B 1 24 ? 9.875 4.539 29.219 1 37.84 24 GLN B O 1
ATOM 1613 N N . SER B 1 25 ? 11.141 3.219 29.859 1 37.41 25 SER B N 1
ATOM 1614 C CA . SER B 1 25 ? 12.43 3.787 29.5 1 37.41 25 SER B CA 1
ATOM 1615 C C . SER B 1 25 ? 12.445 4.219 28.031 1 37.41 25 SER B C 1
ATOM 1617 O O . SER B 1 25 ? 11.875 3.543 27.172 1 37.41 25 SER B O 1
ATOM 1619 N N . ASP B 1 26 ? 12.594 5.496 27.75 1 41.09 26 ASP B N 1
ATOM 1620 C CA . ASP B 1 26 ? 12.828 6.379 26.625 1 41.09 26 ASP B CA 1
ATOM 1621 C C . ASP B 1 26 ? 13.805 5.75 25.625 1 41.09 26 ASP B C 1
ATOM 1623 O O . ASP B 1 26 ? 15.008 6.035 25.672 1 41.09 26 ASP B O 1
ATOM 1627 N N . ALA B 1 27 ? 14.172 4.539 25.594 1 48.91 27 ALA B N 1
ATOM 1628 C CA . ALA B 1 27 ? 15.133 4.254 24.531 1 48.91 27 ALA B CA 1
ATOM 1629 C C . ALA B 1 27 ? 14.938 5.207 23.359 1 48.91 27 ALA B C 1
ATOM 1631 O O . ALA B 1 27 ? 13.812 5.434 22.906 1 48.91 27 ALA B O 1
ATOM 1632 N N . PRO B 1 28 ? 15.961 5.926 23.125 1 56.78 28 PRO B N 1
ATOM 1633 C CA . PRO B 1 28 ? 15.844 6.961 22.094 1 56.78 28 PRO B CA 1
ATOM 1634 C C . PRO B 1 28 ? 15.211 6.441 20.812 1 56.78 28 PRO B C 1
ATOM 1636 O O . PRO B 1 28 ? 15.438 5.285 20.438 1 56.78 28 PRO B O 1
ATOM 1639 N N . ARG B 1 29 ? 14.07 6.723 20.625 1 68.25 29 ARG B N 1
ATOM 1640 C CA . ARG B 1 29 ? 13.492 6.461 19.312 1 68.25 29 ARG B CA 1
ATOM 1641 C C . ARG B 1 29 ? 14.125 7.355 18.25 1 68.25 29 ARG B C 1
ATOM 1643 O O . ARG B 1 29 ? 14.633 8.438 18.547 1 68.25 29 ARG B O 1
ATOM 1650 N N . LEU B 1 30 ? 14.516 6.645 17.156 1 83 30 LEU B N 1
ATOM 1651 C CA . LEU B 1 30 ? 14.93 7.461 16.016 1 83 30 LEU B CA 1
ATOM 1652 C C . LEU B 1 30 ? 13.984 8.641 15.828 1 83 30 LEU B C 1
ATOM 1654 O O . LEU B 1 30 ? 12.773 8.516 16.062 1 83 30 LEU B O 1
ATOM 1658 N N . SER B 1 31 ? 14.648 9.711 15.656 1 83.69 31 SER B N 1
ATOM 1659 C CA . SER B 1 31 ? 13.828 10.883 15.375 1 83.69 31 SER B CA 1
ATOM 1660 C C . SER B 1 31 ? 12.898 10.633 14.195 1 83.69 31 SER B C 1
ATOM 1662 O O . SER B 1 31 ? 13.133 9.727 13.391 1 83.69 31 SER B O 1
ATOM 1664 N N . SER B 1 32 ? 11.844 11.383 14.109 1 83.06 32 SER B N 1
ATOM 1665 C CA . SER B 1 32 ? 10.914 11.297 12.984 1 83.06 32 SER B CA 1
ATOM 1666 C C . SER B 1 32 ? 11.633 11.531 11.656 1 83.06 32 SER B C 1
ATOM 1668 O O . SER B 1 32 ? 11.359 10.836 10.68 1 83.06 32 SER B O 1
ATOM 1670 N N . ASP B 1 33 ? 12.531 12.398 11.719 1 84.25 33 ASP B N 1
ATOM 1671 C CA . ASP B 1 33 ? 13.289 12.695 10.508 1 84.25 33 ASP B CA 1
ATOM 1672 C C . ASP B 1 33 ? 14.156 11.508 10.094 1 84.25 33 ASP B C 1
ATOM 1674 O O . ASP B 1 33 ? 14.258 11.188 8.906 1 84.25 33 ASP B O 1
ATOM 1678 N N . CYS B 1 34 ? 14.703 10.938 11.086 1 91 34 CYS B N 1
ATOM 1679 C CA . CYS B 1 34 ? 15.547 9.789 10.789 1 91 34 CYS B CA 1
ATOM 1680 C C . CYS B 1 34 ? 14.727 8.625 10.25 1 91 34 CYS B C 1
ATOM 1682 O O . CYS B 1 34 ? 15.156 7.93 9.328 1 91 34 CYS B O 1
ATOM 1684 N N . LEU B 1 35 ? 13.617 8.477 10.797 1 89 35 LEU B N 1
ATOM 1685 C CA . LEU B 1 35 ? 12.719 7.426 10.328 1 89 35 LEU B CA 1
ATOM 1686 C C . LEU B 1 35 ? 12.312 7.664 8.875 1 89 35 LEU B C 1
ATOM 1688 O O . LEU B 1 35 ? 12.234 6.723 8.086 1 89 35 LEU B O 1
ATOM 1692 N N . GLU B 1 36 ? 12.109 8.859 8.586 1 87.56 36 GLU B N 1
ATOM 1693 C CA . GLU B 1 36 ? 11.758 9.203 7.211 1 87.56 36 GLU B CA 1
ATOM 1694 C C . GLU B 1 36 ? 12.922 8.961 6.258 1 87.56 36 GLU B C 1
ATOM 1696 O O . GLU B 1 36 ? 12.734 8.438 5.16 1 87.56 36 GLU B O 1
ATOM 1701 N N . GLU B 1 37 ? 14.031 9.312 6.66 1 88.38 37 GLU B N 1
ATOM 1702 C CA . GLU B 1 37 ? 15.219 9.062 5.852 1 88.38 37 GLU B CA 1
ATOM 1703 C C . GLU B 1 37 ? 15.438 7.57 5.629 1 88.38 37 GLU B C 1
ATOM 1705 O O . GLU B 1 37 ? 15.836 7.148 4.543 1 88.38 37 GLU B O 1
ATOM 1710 N N . ARG B 1 38 ? 15.227 6.852 6.641 1 92.25 38 ARG B N 1
ATOM 1711 C CA . ARG B 1 38 ? 15.367 5.402 6.559 1 92.25 38 ARG B CA 1
ATOM 1712 C C . ARG B 1 38 ? 14.414 4.82 5.523 1 92.25 38 ARG B C 1
ATOM 1714 O O . ARG B 1 38 ? 14.805 3.979 4.711 1 92.25 38 ARG B O 1
ATOM 1721 N N . LYS B 1 39 ? 13.234 5.281 5.609 1 89.56 39 LYS B N 1
ATOM 1722 C CA . LYS B 1 39 ? 12.234 4.824 4.652 1 89.56 39 LYS B CA 1
ATOM 1723 C C . LYS B 1 39 ? 12.68 5.09 3.219 1 89.56 39 LYS B C 1
ATOM 1725 O O . LYS B 1 39 ? 12.602 4.211 2.361 1 89.56 39 LYS B O 1
ATOM 1730 N N . VAL B 1 40 ? 13.102 6.254 2.994 1 89.25 40 VAL B N 1
ATOM 1731 C CA . VAL B 1 40 ? 13.539 6.652 1.66 1 89.25 40 VAL B CA 1
ATOM 1732 C C . VAL B 1 40 ? 14.727 5.793 1.228 1 89.25 40 VAL B C 1
ATOM 1734 O O . VAL B 1 40 ? 14.766 5.301 0.096 1 89.25 40 VAL B O 1
ATOM 1737 N N . ARG B 1 41 ? 15.648 5.645 2.096 1 91.44 41 ARG B N 1
ATOM 1738 C CA . ARG B 1 41 ? 16.828 4.824 1.807 1 91.44 41 ARG B CA 1
ATOM 1739 C C . ARG B 1 41 ? 16.422 3.391 1.484 1 91.44 41 ARG B C 1
ATOM 1741 O O . ARG B 1 41 ? 16.906 2.809 0.512 1 91.44 41 ARG B O 1
ATOM 1748 N N . ASP B 1 42 ? 15.625 2.832 2.283 1 91.62 42 ASP B N 1
ATOM 1749 C CA . ASP B 1 42 ? 15.211 1.447 2.096 1 91.62 42 ASP B CA 1
ATOM 1750 C C . ASP B 1 42 ? 14.453 1.275 0.778 1 91.62 42 ASP B C 1
ATOM 1752 O O . ASP B 1 42 ? 14.641 0.28 0.076 1 91.62 42 ASP B O 1
ATOM 1756 N N . GLU B 1 43 ? 13.617 2.207 0.484 1 89.62 43 GLU B N 1
ATOM 1757 C CA . GLU B 1 43 ? 12.891 2.158 -0.78 1 89.62 43 GLU B CA 1
ATOM 1758 C C . GLU B 1 43 ? 13.852 2.199 -1.969 1 89.62 43 GLU B C 1
ATOM 1760 O O . GLU B 1 43 ? 13.68 1.456 -2.938 1 89.62 43 GLU B O 1
ATOM 1765 N N . LYS B 1 44 ? 14.758 3.084 -1.882 1 90.19 44 LYS B N 1
ATOM 1766 C CA . LYS B 1 44 ? 15.75 3.184 -2.949 1 90.19 44 LYS B CA 1
ATOM 1767 C C . LYS B 1 44 ? 16.562 1.896 -3.064 1 90.19 44 LYS B C 1
ATOM 1769 O O . LYS B 1 44 ? 16.875 1.451 -4.172 1 90.19 44 LYS B O 1
ATOM 1774 N N . TYR B 1 45 ? 16.938 1.353 -1.968 1 94.12 45 TYR B N 1
ATOM 1775 C CA . TYR B 1 45 ? 17.688 0.102 -1.937 1 94.12 45 TYR B CA 1
ATOM 1776 C C . TYR B 1 45 ? 16.922 -1.012 -2.639 1 94.12 45 TYR B C 1
ATOM 1778 O O . TYR B 1 45 ? 17.469 -1.708 -3.496 1 94.12 45 TYR B O 1
ATOM 1786 N N . VAL B 1 46 ? 15.688 -1.154 -2.307 1 92.69 46 VAL B N 1
ATOM 1787 C CA . VAL B 1 46 ? 14.852 -2.188 -2.908 1 92.69 46 VAL B CA 1
ATOM 1788 C C . VAL B 1 46 ? 14.688 -1.916 -4.402 1 92.69 46 VAL B C 1
ATOM 1790 O O . VAL B 1 46 ? 14.727 -2.842 -5.215 1 92.69 46 VAL B O 1
ATOM 1793 N N . LYS B 1 47 ? 14.492 -0.715 -4.758 1 91.44 47 LYS B N 1
ATOM 1794 C CA . LYS B 1 47 ? 14.359 -0.354 -6.164 1 91.44 47 LYS B CA 1
ATOM 1795 C C . LYS B 1 47 ? 15.586 -0.774 -6.961 1 91.44 47 LYS B C 1
ATOM 1797 O O . LYS B 1 47 ? 15.469 -1.278 -8.078 1 91.44 47 LYS B O 1
ATOM 1802 N N . ASN B 1 48 ? 16.703 -0.543 -6.398 1 94.5 48 ASN B N 1
ATOM 1803 C CA . ASN B 1 48 ? 17.953 -0.937 -7.055 1 94.5 48 ASN B CA 1
ATOM 1804 C C . ASN B 1 48 ? 18.047 -2.451 -7.211 1 94.5 48 ASN B C 1
ATOM 1806 O O . ASN B 1 48 ? 18.516 -2.947 -8.234 1 94.5 48 ASN B O 1
ATOM 1810 N N . ILE B 1 49 ? 17.625 -3.135 -6.238 1 95.56 49 ILE B N 1
ATOM 1811 C CA . ILE B 1 49 ? 17.609 -4.59 -6.297 1 95.56 49 ILE B CA 1
ATOM 1812 C C . ILE B 1 49 ? 16.672 -5.055 -7.41 1 95.56 49 ILE B C 1
ATOM 1814 O O . ILE B 1 49 ? 17.031 -5.895 -8.234 1 95.56 49 ILE B O 1
ATOM 1818 N N . ILE B 1 50 ? 15.508 -4.496 -7.453 1 95.19 50 ILE B N 1
ATOM 1819 C CA . ILE B 1 50 ? 14.5 -4.887 -8.438 1 95.19 50 ILE B CA 1
ATOM 1820 C C . ILE B 1 50 ? 15.008 -4.566 -9.844 1 95.19 50 ILE B C 1
ATOM 1822 O O . ILE B 1 50 ? 14.797 -5.348 -10.773 1 95.19 50 ILE B O 1
ATOM 1826 N N . GLN B 1 51 ? 15.688 -3.426 -9.984 1 94.75 51 GLN B N 1
ATOM 1827 C CA . GLN B 1 51 ? 16.25 -3.076 -11.281 1 94.75 51 GLN B CA 1
ATOM 1828 C C . GLN B 1 51 ? 17.297 -4.094 -11.727 1 94.75 51 GLN B C 1
ATOM 1830 O O . GLN B 1 51 ? 17.344 -4.477 -12.898 1 94.75 51 GLN B O 1
ATOM 1835 N N . ASP B 1 52 ? 18.156 -4.516 -10.812 1 97.06 52 ASP B N 1
ATOM 1836 C CA . ASP B 1 52 ? 19.141 -5.547 -11.125 1 97.06 52 ASP B CA 1
ATOM 1837 C C . ASP B 1 52 ? 18.453 -6.84 -11.562 1 97.06 52 ASP B C 1
ATOM 1839 O O . ASP B 1 52 ? 18.891 -7.48 -12.531 1 97.06 52 ASP B O 1
ATOM 1843 N N . ILE B 1 53 ? 17.391 -7.234 -10.922 1 97.12 53 ILE B N 1
ATOM 1844 C CA . ILE B 1 53 ? 16.672 -8.461 -11.234 1 97.12 53 ILE B CA 1
ATOM 1845 C C . ILE B 1 53 ? 16.016 -8.336 -12.602 1 97.12 53 ILE B C 1
ATOM 1847 O O . ILE B 1 53 ? 16.094 -9.25 -13.43 1 97.12 53 ILE B O 1
ATOM 1851 N N . LYS B 1 54 ? 15.383 -7.238 -12.805 1 96.44 54 LYS B N 1
ATOM 1852 C CA . LYS B 1 54 ? 14.734 -7.02 -14.094 1 96.44 54 LYS B CA 1
ATOM 1853 C C . LYS B 1 54 ? 15.742 -7.105 -15.234 1 96.44 54 LYS B C 1
ATOM 1855 O O . LYS B 1 54 ? 15.461 -7.695 -16.281 1 96.44 54 LYS B O 1
ATOM 1860 N N . SER B 1 55 ? 16.844 -6.496 -15 1 96.19 55 SER B N 1
ATOM 1861 C CA . SER B 1 55 ? 17.891 -6.527 -16.016 1 96.19 55 SER B CA 1
ATOM 1862 C C . SER B 1 55 ? 18.422 -7.945 -16.219 1 96.19 55 SER B C 1
ATOM 1864 O O . SER B 1 55 ? 18.656 -8.367 -17.344 1 96.19 55 SER B O 1
ATOM 1866 N N . THR B 1 56 ? 18.578 -8.641 -15.156 1 97.5 56 THR B N 1
ATOM 1867 C CA . THR B 1 56 ? 19.094 -10.008 -15.188 1 97.5 56 THR B CA 1
ATOM 1868 C C . THR B 1 56 ? 18.203 -10.906 -16.031 1 97.5 56 THR B C 1
ATOM 1870 O O . THR B 1 56 ? 18.703 -11.703 -16.828 1 97.5 56 THR B O 1
ATOM 1873 N N . PHE B 1 57 ? 16.938 -10.797 -15.93 1 97.69 57 PHE B N 1
ATOM 1874 C CA . PHE B 1 57 ? 16.016 -11.703 -16.594 1 97.69 57 PHE B CA 1
ATOM 1875 C C . PHE B 1 57 ? 15.328 -11.023 -17.766 1 97.69 57 PHE B C 1
ATOM 1877 O O . PHE B 1 57 ? 14.398 -11.578 -18.359 1 97.69 57 PHE B O 1
ATOM 1884 N N . ASN B 1 58 ? 15.734 -9.836 -18.125 1 95.19 58 ASN B N 1
ATOM 1885 C CA . ASN B 1 58 ? 15.164 -9.062 -19.234 1 95.19 58 ASN B CA 1
ATOM 1886 C C . ASN B 1 58 ? 13.648 -8.953 -19.125 1 95.19 58 ASN B C 1
ATOM 1888 O O . ASN B 1 58 ? 12.93 -9.258 -20.078 1 95.19 58 ASN B O 1
ATOM 1892 N N . LEU B 1 59 ? 13.281 -8.578 -17.906 1 94.56 59 LEU B N 1
ATOM 1893 C CA . LEU B 1 59 ? 11.852 -8.469 -17.625 1 94.56 59 LEU B CA 1
ATOM 1894 C C . LEU B 1 59 ? 11.32 -7.109 -18.062 1 94.56 59 LEU B C 1
ATOM 1896 O O . LEU B 1 59 ? 11.922 -6.074 -17.781 1 94.56 59 LEU B O 1
ATOM 1900 N N . ASN B 1 60 ? 10.219 -7.16 -18.797 1 88.75 60 ASN B N 1
ATOM 1901 C CA . ASN B 1 60 ? 9.516 -5.941 -19.188 1 88.75 60 ASN B CA 1
ATOM 1902 C C . ASN B 1 60 ? 8.336 -5.66 -18.266 1 88.75 60 ASN B C 1
ATOM 1904 O O . ASN B 1 60 ? 7.18 -5.754 -18.688 1 88.75 60 ASN B O 1
ATOM 1908 N N . ILE B 1 61 ? 8.617 -5.418 -17.062 1 89.19 61 ILE B N 1
ATOM 1909 C CA . ILE B 1 61 ? 7.609 -5.086 -16.062 1 89.19 61 ILE B CA 1
ATOM 1910 C C . ILE B 1 61 ? 7.535 -3.57 -15.883 1 89.19 61 ILE B C 1
ATOM 1912 O O . ILE B 1 61 ? 8.445 -2.961 -15.305 1 89.19 61 ILE B O 1
ATOM 1916 N N . ASP B 1 62 ? 6.719 -2.996 -16.625 1 78 62 ASP B N 1
ATOM 1917 C CA . ASP B 1 62 ? 6.641 -1.549 -16.453 1 78 62 ASP B CA 1
ATOM 1918 C C . ASP B 1 62 ? 5.527 -1.168 -15.484 1 78 62 ASP B C 1
ATOM 1920 O O . ASP B 1 62 ? 4.637 -1.973 -15.203 1 78 62 ASP B O 1
ATOM 1924 N N . GLU B 1 63 ? 5.676 0.02 -14.914 1 73.81 63 GLU B N 1
ATOM 1925 C CA . GLU B 1 63 ? 4.809 0.519 -13.852 1 73.81 63 GLU B CA 1
ATOM 1926 C C . GLU B 1 63 ? 3.387 0.749 -14.359 1 73.81 63 GLU B C 1
ATOM 1928 O O . GLU B 1 63 ? 2.453 0.893 -13.57 1 73.81 63 GLU B O 1
ATOM 1933 N N . HIS B 1 64 ? 3.174 0.639 -15.664 1 78.38 64 HIS B N 1
ATOM 1934 C CA . HIS B 1 64 ? 1.838 0.868 -16.203 1 78.38 64 HIS B CA 1
ATOM 1935 C C . HIS B 1 64 ? 1.08 -0.445 -16.375 1 78.38 64 HIS B C 1
ATOM 1937 O O . HIS B 1 64 ? -0.146 -0.446 -16.5 1 78.38 64 HIS B O 1
ATOM 1943 N N . SER B 1 65 ? 1.855 -1.473 -16.359 1 85.94 65 SER B N 1
ATOM 1944 C CA . SER B 1 65 ? 1.221 -2.758 -16.641 1 85.94 65 SER B CA 1
ATOM 1945 C C . SER B 1 65 ? 1.058 -3.574 -15.359 1 85.94 65 SER B C 1
ATOM 1947 O O . SER B 1 65 ? 0.172 -4.426 -15.266 1 85.94 65 SER B O 1
ATOM 1949 N N . PHE B 1 66 ? 1.922 -3.35 -14.445 1 93.19 66 PHE B N 1
ATOM 1950 C CA . PHE B 1 66 ? 1.911 -4.113 -13.203 1 93.19 66 PHE B CA 1
ATOM 1951 C C . PHE B 1 66 ? 1.86 -3.182 -11.992 1 93.19 66 PHE B C 1
ATOM 1953 O O . PHE B 1 66 ? 2.406 -2.078 -12.031 1 93.19 66 PHE B O 1
ATOM 1960 N N . TRP B 1 67 ? 1.231 -3.699 -11.008 1 93.06 67 TRP B N 1
ATOM 1961 C CA . TRP B 1 67 ? 1.263 -3.033 -9.711 1 93.06 67 TRP B CA 1
ATOM 1962 C C . TRP B 1 67 ? 2.27 -3.701 -8.781 1 93.06 67 TRP B C 1
ATOM 1964 O O . TRP B 1 67 ? 2.242 -4.918 -8.594 1 93.06 67 TRP B O 1
ATOM 1974 N N . GLU B 1 68 ? 3.135 -2.891 -8.305 1 93.25 68 GLU B N 1
ATOM 1975 C CA . GLU B 1 68 ? 4.062 -3.414 -7.312 1 93.25 68 GLU B CA 1
ATOM 1976 C C . GLU B 1 68 ? 3.428 -3.447 -5.926 1 93.25 68 GLU B C 1
ATOM 1978 O O . GLU B 1 68 ? 2.875 -2.443 -5.465 1 93.25 68 GLU B O 1
ATOM 1983 N N . VAL B 1 69 ? 3.527 -4.645 -5.273 1 92.69 69 VAL B N 1
ATOM 1984 C CA . VAL B 1 69 ? 2.908 -4.77 -3.957 1 92.69 69 VAL B CA 1
ATOM 1985 C C . VAL B 1 69 ? 3.867 -5.473 -3 1 92.69 69 VAL B C 1
ATOM 1987 O O . VAL B 1 69 ? 4.645 -6.336 -3.41 1 92.69 69 VAL B O 1
ATOM 1990 N N . SER B 1 70 ? 3.793 -5.023 -1.743 1 89.81 70 SER B N 1
ATOM 1991 C CA . SER B 1 70 ? 4.582 -5.637 -0.681 1 89.81 70 SER B CA 1
ATOM 1992 C C . SER B 1 70 ? 3.764 -6.664 0.095 1 89.81 70 SER B C 1
ATOM 1994 O O . SER B 1 70 ? 2.57 -6.84 -0.166 1 89.81 70 SER B O 1
ATOM 1996 N N . LYS B 1 71 ? 4.48 -7.301 1.009 1 90.06 71 LYS B N 1
ATOM 1997 C CA . LYS B 1 71 ? 3.789 -8.234 1.891 1 90.06 71 LYS B CA 1
ATOM 1998 C C . LYS B 1 71 ? 2.75 -7.52 2.748 1 90.06 71 LYS B C 1
ATOM 2000 O O . LYS B 1 71 ? 1.672 -8.055 3.006 1 90.06 71 LYS B O 1
ATOM 2005 N N . ARG B 1 72 ? 3.084 -6.332 3.193 1 89 72 ARG B N 1
ATOM 2006 C CA . ARG B 1 72 ? 2.131 -5.527 3.951 1 89 72 ARG B CA 1
ATOM 2007 C C . ARG B 1 72 ? 0.866 -5.266 3.141 1 89 72 ARG B C 1
ATOM 2009 O O . ARG B 1 72 ? -0.244 -5.34 3.674 1 89 72 ARG B O 1
ATOM 2016 N N . ASP B 1 73 ? 1.093 -4.949 1.888 1 92.75 73 ASP B N 1
ATOM 2017 C CA . ASP B 1 73 ? -0.043 -4.699 1.006 1 92.75 73 ASP B CA 1
ATOM 2018 C C . ASP B 1 73 ? -0.938 -5.934 0.902 1 92.75 73 ASP B C 1
ATOM 2020 O O . ASP B 1 73 ? -2.16 -5.812 0.797 1 92.75 73 ASP B O 1
ATOM 2024 N N . LEU B 1 74 ? -0.355 -7.07 0.955 1 95.69 74 LEU B N 1
ATOM 2025 C CA . LEU B 1 74 ? -1.114 -8.312 0.894 1 95.69 74 LEU B CA 1
ATOM 2026 C C . LEU B 1 74 ? -1.986 -8.477 2.133 1 95.69 74 LEU B C 1
ATOM 2028 O O . LEU B 1 74 ? -3.15 -8.867 2.029 1 95.69 74 LEU B O 1
ATOM 2032 N N . GLU B 1 75 ? -1.431 -8.172 3.266 1 93.88 75 GLU B N 1
ATOM 2033 C CA . GLU B 1 75 ? -2.201 -8.234 4.504 1 93.88 75 GLU B CA 1
ATOM 2034 C C . GLU B 1 75 ? -3.391 -7.281 4.465 1 93.88 75 GLU B C 1
ATOM 2036 O O . GLU B 1 75 ? -4.504 -7.652 4.844 1 93.88 75 GLU B O 1
ATOM 2041 N N . ALA B 1 76 ? -3.098 -6.109 4.004 1 94 76 ALA B N 1
ATOM 2042 C CA . ALA B 1 76 ? -4.164 -5.113 3.891 1 94 76 ALA B CA 1
ATOM 2043 C C . ALA B 1 76 ? -5.262 -5.59 2.945 1 94 76 ALA B C 1
ATOM 2045 O O . ALA B 1 76 ? -6.449 -5.43 3.234 1 94 76 ALA B O 1
ATOM 2046 N N . ALA B 1 77 ? -4.844 -6.137 1.855 1 96.88 77 ALA B N 1
ATOM 2047 C CA . ALA B 1 77 ? -5.797 -6.668 0.886 1 96.88 77 ALA B CA 1
ATOM 2048 C C . ALA B 1 77 ? -6.684 -7.734 1.518 1 96.88 77 ALA B C 1
ATOM 2050 O O . ALA B 1 77 ? -7.898 -7.758 1.29 1 96.88 77 ALA B O 1
ATOM 2051 N N . HIS B 1 78 ? -6.086 -8.555 2.273 1 97.44 78 HIS B N 1
ATOM 2052 C CA . HIS B 1 78 ? -6.809 -9.617 2.965 1 97.44 78 HIS B CA 1
ATOM 2053 C C . HIS B 1 78 ? -7.918 -9.047 3.842 1 97.44 78 HIS B C 1
ATOM 2055 O O . HIS B 1 78 ? -9.039 -9.555 3.838 1 97.44 78 HIS B O 1
ATOM 2061 N N . LEU B 1 79 ? -7.613 -8.023 4.5 1 95.94 79 LEU B N 1
ATOM 2062 C CA . LEU B 1 79 ? -8.578 -7.395 5.395 1 95.94 79 LEU B CA 1
ATOM 2063 C C . LEU B 1 79 ? -9.68 -6.695 4.605 1 95.94 79 LEU B C 1
ATOM 2065 O O . LEU B 1 79 ? -10.852 -6.754 4.98 1 95.94 79 LEU B O 1
ATOM 2069 N N . MET B 1 80 ? -9.367 -6.035 3.488 1 96.5 80 MET B N 1
ATOM 2070 C CA . MET B 1 80 ? -10.352 -5.375 2.633 1 96.5 80 MET B CA 1
ATOM 2071 C C . MET B 1 80 ? -11.328 -6.387 2.049 1 96.5 80 MET B C 1
ATOM 2073 O O . MET B 1 80 ? -12.477 -6.043 1.743 1 96.5 80 MET B O 1
ATOM 2077 N N . TYR B 1 81 ? -10.828 -7.613 1.966 1 97 81 TYR B N 1
ATOM 2078 C CA . TYR B 1 81 ? -11.672 -8.672 1.421 1 97 81 TYR B CA 1
ATOM 2079 C C . TYR B 1 81 ? -12.227 -9.555 2.533 1 97 81 TYR B C 1
ATOM 2081 O O . TYR B 1 81 ? -12.5 -10.742 2.318 1 97 81 TYR B O 1
ATOM 2089 N N . GLY B 1 82 ? -12.312 -9.023 3.732 1 93.88 82 GLY B N 1
ATOM 2090 C CA . GLY B 1 82 ? -13.086 -9.609 4.816 1 93.88 82 GLY B CA 1
ATOM 2091 C C . GLY B 1 82 ? -12.234 -10.359 5.824 1 93.88 82 GLY B C 1
ATOM 2092 O O . GLY B 1 82 ? -12.719 -10.75 6.887 1 93.88 82 GLY B O 1
ATOM 2093 N N . GLY B 1 83 ? -10.984 -10.664 5.453 1 95.25 83 GLY B N 1
ATOM 2094 C CA . GLY B 1 83 ? -10.086 -11.312 6.395 1 95.25 83 GLY B CA 1
ATOM 2095 C C . GLY B 1 83 ? -10.492 -12.742 6.719 1 95.25 83 GLY B C 1
ATOM 2096 O O . GLY B 1 83 ? -10.32 -13.195 7.852 1 95.25 83 GLY B O 1
ATOM 2097 N N . LYS B 1 84 ? -11.016 -13.43 5.77 1 93.81 84 LYS B N 1
ATOM 2098 C CA . LYS B 1 84 ? -11.477 -14.789 6.012 1 93.81 84 LYS B CA 1
ATOM 2099 C C . LYS B 1 84 ? -10.305 -15.75 6.176 1 93.81 84 LYS B C 1
ATOM 2101 O O . LYS B 1 84 ? -9.258 -15.578 5.539 1 93.81 84 LYS B O 1
ATOM 2106 N N . GLU B 1 85 ? -10.492 -16.734 6.961 1 92.12 85 GLU B N 1
ATOM 2107 C CA . GLU B 1 85 ? -9.461 -17.75 7.18 1 92.12 85 GLU B CA 1
ATOM 2108 C C . GLU B 1 85 ? -9.203 -18.562 5.914 1 92.12 85 GLU B C 1
ATOM 2110 O O . GLU B 1 85 ? -8.055 -18.812 5.559 1 92.12 85 GLU B O 1
ATOM 2115 N N . ASN B 1 86 ? -10.32 -18.969 5.293 1 93.75 86 ASN B N 1
ATOM 2116 C CA . ASN B 1 86 ? -10.203 -19.781 4.09 1 93.75 86 ASN B CA 1
ATOM 2117 C C . ASN B 1 86 ? -10.156 -18.922 2.83 1 93.75 86 ASN B C 1
ATOM 2119 O O . ASN B 1 86 ? -10.922 -19.141 1.892 1 93.75 86 ASN B O 1
ATOM 2123 N N . ASP B 1 87 ? -9.266 -18.062 2.77 1 96.69 87 ASP B N 1
ATOM 2124 C CA . ASP B 1 87 ? -9.016 -17.172 1.64 1 96.69 87 ASP B CA 1
ATOM 2125 C C . ASP B 1 87 ? -7.93 -17.734 0.728 1 96.69 87 ASP B C 1
ATOM 2127 O O . ASP B 1 87 ? -6.738 -17.562 0.99 1 96.69 87 ASP B O 1
ATOM 2131 N N . SER B 1 88 ? -8.336 -18.344 -0.355 1 97.75 88 SER B N 1
ATOM 2132 C CA . SER B 1 88 ? -7.391 -19.062 -1.206 1 97.75 88 SER B CA 1
ATOM 2133 C C . SER B 1 88 ? -6.449 -18.109 -1.919 1 97.75 88 SER B C 1
ATOM 2135 O O . SER B 1 88 ? -5.273 -18.422 -2.125 1 97.75 88 SER B O 1
ATOM 2137 N N . TYR B 1 89 ? -6.992 -16.938 -2.33 1 97.62 89 TYR B N 1
ATOM 2138 C CA . TYR B 1 89 ? -6.121 -15.93 -2.934 1 97.62 89 TYR B CA 1
ATOM 2139 C C . TYR B 1 89 ? -4.988 -15.555 -1.989 1 97.62 89 TYR B C 1
ATOM 2141 O O . TYR B 1 89 ? -3.812 -15.633 -2.357 1 97.62 89 TYR B O 1
ATOM 2149 N N . TYR B 1 90 ? -5.309 -15.203 -0.779 1 98.12 90 TYR B N 1
ATOM 2150 C CA . TYR B 1 90 ? -4.371 -14.758 0.244 1 98.12 90 TYR B CA 1
ATOM 2151 C C . TYR B 1 90 ? -3.438 -15.891 0.66 1 98.12 90 TYR B C 1
ATOM 2153 O O . TYR B 1 90 ? -2.221 -15.711 0.72 1 98.12 90 TYR B O 1
ATOM 2161 N N . ASN B 1 91 ? -3.986 -17.031 0.913 1 98.19 91 ASN B N 1
ATOM 2162 C CA . ASN B 1 91 ? -3.209 -18.172 1.416 1 98.19 91 ASN B CA 1
ATOM 2163 C C . ASN B 1 91 ? -2.178 -18.641 0.395 1 98.19 91 ASN B C 1
ATOM 2165 O O . ASN B 1 91 ? -1.049 -18.969 0.757 1 98.19 91 ASN B O 1
ATOM 2169 N N . SER B 1 92 ? -2.559 -18.688 -0.833 1 98.12 92 SER B N 1
ATOM 2170 C CA . SER B 1 92 ? -1.627 -19.125 -1.869 1 98.12 92 SER B CA 1
ATOM 2171 C C . SER B 1 92 ? -0.474 -18.141 -2.025 1 98.12 92 SER B C 1
ATOM 2173 O O . SER B 1 92 ? 0.686 -18.547 -2.129 1 98.12 92 SER B O 1
ATOM 2175 N N . LEU B 1 93 ? -0.771 -16.828 -1.99 1 97.75 93 LEU B N 1
ATOM 2176 C CA . LEU B 1 93 ? 0.285 -15.828 -2.096 1 97.75 93 LEU B CA 1
ATOM 2177 C C . LEU B 1 93 ? 1.188 -15.859 -0.868 1 97.75 93 LEU B C 1
ATOM 2179 O O . LEU B 1 93 ? 2.41 -15.742 -0.987 1 97.75 93 LEU B O 1
ATOM 2183 N N . THR B 1 94 ? 0.61 -16.016 0.307 1 96.75 94 THR B N 1
ATOM 2184 C CA . THR B 1 94 ? 1.386 -16.094 1.54 1 96.75 94 THR B CA 1
ATOM 2185 C C . THR B 1 94 ? 2.346 -17.266 1.501 1 96.75 94 THR B C 1
ATOM 2187 O O . THR B 1 94 ? 3.512 -17.141 1.88 1 96.75 94 THR B O 1
ATOM 2190 N N . LYS B 1 95 ? 1.854 -18.359 1.07 1 96.38 95 LYS B N 1
ATOM 2191 C CA . LYS B 1 95 ? 2.695 -19.547 0.945 1 96.38 95 LYS B CA 1
ATOM 2192 C C . LYS B 1 95 ? 3.865 -19.297 -0.002 1 96.38 95 LYS B C 1
ATOM 2194 O O . LYS B 1 95 ? 4.988 -19.719 0.264 1 96.38 95 LYS B O 1
ATOM 2199 N N . ILE B 1 96 ? 3.596 -18.656 -1.084 1 96.38 96 ILE B N 1
ATOM 2200 C CA . ILE B 1 96 ? 4.621 -18.344 -2.076 1 96.38 96 ILE B CA 1
ATOM 2201 C C . ILE B 1 96 ? 5.66 -17.406 -1.467 1 96.38 96 ILE B C 1
ATOM 2203 O O . ILE B 1 96 ? 6.867 -17.609 -1.641 1 96.38 96 ILE B O 1
ATOM 2207 N N . TYR B 1 97 ? 5.23 -16.359 -0.725 1 93.94 97 TYR B N 1
ATOM 2208 C CA . TYR B 1 97 ? 6.145 -15.477 -0.02 1 93.94 97 TYR B CA 1
ATOM 2209 C C . TYR B 1 97 ? 7.008 -16.25 0.969 1 93.94 97 TYR B C 1
ATOM 2211 O O . TYR B 1 97 ? 8.219 -16.031 1.043 1 93.94 97 TYR B O 1
ATOM 2219 N N . ASP B 1 98 ? 6.41 -17.141 1.659 1 91 98 ASP B N 1
ATOM 2220 C CA . ASP B 1 98 ? 7.07 -17.844 2.758 1 91 98 ASP B CA 1
ATOM 2221 C C . ASP B 1 98 ? 8.062 -18.875 2.232 1 91 98 ASP B C 1
ATOM 2223 O O . ASP B 1 98 ? 8.984 -19.281 2.947 1 91 98 ASP B O 1
ATOM 2227 N N . SER B 1 99 ? 7.84 -19.312 1.075 1 85.56 99 SER B N 1
ATOM 2228 C CA . SER B 1 99 ? 8.703 -20.344 0.504 1 85.56 99 SER B CA 1
ATOM 2229 C C . SER B 1 99 ? 9.984 -19.75 -0.057 1 85.56 99 SER B C 1
ATOM 2231 O O . SER B 1 99 ? 10.891 -20.484 -0.465 1 85.56 99 SER B O 1
ATOM 2233 N N . GLY B 1 100 ? 10.031 -18.469 -0.008 1 77.44 100 GLY B N 1
ATOM 2234 C CA . GLY B 1 100 ? 11.219 -17.844 -0.57 1 77.44 100 GLY B CA 1
ATOM 2235 C C . GLY B 1 100 ? 12.32 -17.625 0.452 1 77.44 100 GLY B C 1
ATOM 2236 O O . GLY B 1 100 ? 12.039 -17.438 1.639 1 77.44 100 GLY B O 1
ATOM 2237 N N . GLY B 1 101 ? 13.547 -17.812 0.151 1 80.19 101 GLY B N 1
ATOM 2238 C CA . GLY B 1 101 ? 14.719 -17.516 0.965 1 80.19 101 GLY B CA 1
ATOM 2239 C C . GLY B 1 101 ? 15.297 -16.141 0.702 1 80.19 101 GLY B C 1
ATOM 2240 O O . GLY B 1 101 ? 16.5 -16 0.499 1 80.19 101 GLY B O 1
ATOM 2241 N N . PHE B 1 102 ? 14.406 -15.117 0.759 1 83.19 102 PHE B N 1
ATOM 2242 C CA . PHE B 1 102 ? 14.883 -13.812 0.32 1 83.19 102 PHE B CA 1
ATOM 2243 C C . PHE B 1 102 ? 15.68 -13.133 1.423 1 83.19 102 PHE B C 1
ATOM 2245 O O . PHE B 1 102 ? 15.375 -13.289 2.607 1 83.19 102 PHE B O 1
ATOM 2252 N N . SER B 1 103 ? 16.688 -12.5 1.014 1 82.06 103 SER B N 1
ATOM 2253 C CA . SER B 1 103 ? 17.562 -11.727 1.885 1 82.06 103 SER B CA 1
ATOM 2254 C C . SER B 1 10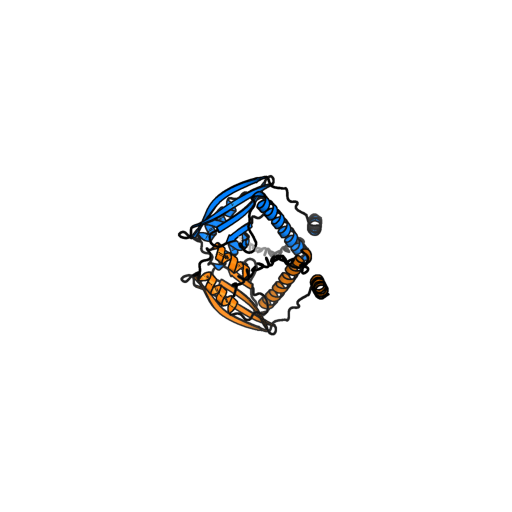3 ? 16.984 -10.336 2.15 1 82.06 103 SER B C 1
ATOM 2256 O O . SER B 1 103 ? 17.281 -9.719 3.174 1 82.06 103 SER B O 1
ATOM 2258 N N . GLU B 1 104 ? 16.281 -9.82 1.218 1 84.75 104 GLU B N 1
ATOM 2259 C CA . GLU B 1 104 ? 15.594 -8.539 1.299 1 84.75 104 GLU B CA 1
ATOM 2260 C C . GLU B 1 104 ? 14.109 -8.688 0.973 1 84.75 104 GLU B C 1
ATOM 2262 O O . GLU B 1 104 ? 13.672 -9.734 0.495 1 84.75 104 GLU B O 1
ATOM 2267 N N . GLN B 1 105 ? 13.43 -7.629 1.268 1 88.06 105 GLN B N 1
ATOM 2268 C CA . GLN B 1 105 ? 11.992 -7.66 1.018 1 88.06 105 GLN B CA 1
ATOM 2269 C C . GLN B 1 105 ? 11.695 -7.965 -0.448 1 88.06 105 GLN B C 1
ATOM 2271 O O . GLN B 1 105 ? 12.203 -7.285 -1.344 1 88.06 105 GLN B O 1
ATOM 2276 N N . PRO B 1 106 ? 10.914 -8.984 -0.698 1 94.88 106 PRO B N 1
ATOM 2277 C CA . PRO B 1 106 ? 10.492 -9.266 -2.074 1 94.88 106 PRO B CA 1
ATOM 2278 C C . PRO B 1 106 ? 9.477 -8.25 -2.602 1 94.88 106 PRO B C 1
ATOM 2280 O O . PRO B 1 106 ? 8.859 -7.527 -1.818 1 94.88 106 PRO B O 1
ATOM 2283 N N . SER B 1 107 ? 9.43 -8.188 -3.932 1 94.5 107 SER B N 1
ATOM 2284 C CA . SER B 1 107 ? 8.398 -7.375 -4.559 1 94.5 107 SER B CA 1
ATOM 2285 C C . SER B 1 107 ? 7.5 -8.219 -5.461 1 94.5 107 SER B C 1
ATOM 2287 O O . SER B 1 107 ? 7.988 -8.961 -6.309 1 94.5 107 SER B O 1
ATOM 2289 N N . LEU B 1 108 ? 6.258 -8.094 -5.172 1 96.5 108 LEU B N 1
ATOM 2290 C CA . LEU B 1 108 ? 5.27 -8.727 -6.035 1 96.5 108 LEU B CA 1
ATOM 2291 C C . LEU B 1 108 ? 4.723 -7.73 -7.059 1 96.5 108 LEU B C 1
ATOM 2293 O O . LEU B 1 108 ? 4.309 -6.629 -6.695 1 96.5 108 LEU B O 1
ATOM 2297 N N . PHE B 1 109 ? 4.855 -8.047 -8.273 1 97 109 PHE B N 1
ATOM 2298 C CA . PHE B 1 109 ? 4.242 -7.289 -9.359 1 97 109 PHE B CA 1
ATOM 2299 C C . PHE B 1 109 ? 3.014 -8.008 -9.898 1 97 109 PHE B C 1
ATOM 2301 O O . PHE B 1 109 ? 3.121 -9.117 -10.43 1 97 109 PHE B O 1
ATOM 2308 N N . VAL B 1 110 ? 1.9 -7.34 -9.766 1 97 110 VAL B N 1
ATOM 2309 C CA . VAL B 1 110 ? 0.674 -8.078 -10.039 1 97 110 VAL B CA 1
ATOM 2310 C C . VAL B 1 110 ? -0.152 -7.344 -11.094 1 97 110 VAL B C 1
ATOM 2312 O O . VAL B 1 110 ? -0.218 -6.113 -11.086 1 97 110 VAL B O 1
ATOM 2315 N N . ARG B 1 111 ? -0.677 -8.008 -11.977 1 94.25 111 ARG B N 1
ATOM 2316 C CA . ARG B 1 111 ? -1.781 -7.598 -12.836 1 94.25 111 ARG B CA 1
ATOM 2317 C C . ARG B 1 111 ? -2.865 -8.672 -12.883 1 94.25 111 ARG B C 1
ATOM 2319 O O . ARG B 1 111 ? -2.787 -9.672 -12.172 1 94.25 111 ARG B O 1
ATOM 2326 N N . ALA B 1 112 ? -3.857 -8.469 -13.703 1 89.81 112 ALA B N 1
ATOM 2327 C CA . ALA B 1 112 ? -4.953 -9.43 -13.727 1 89.81 112 ALA B CA 1
ATOM 2328 C C . ALA B 1 112 ? -4.457 -10.82 -14.133 1 89.81 112 ALA B C 1
ATOM 2330 O O . ALA B 1 112 ? -3.957 -11.008 -15.242 1 89.81 112 ALA B O 1
ATOM 2331 N N . GLN B 1 113 ? -4.383 -11.734 -13.281 1 94.44 113 GLN B N 1
ATOM 2332 C CA . GLN B 1 113 ? -4.199 -13.172 -13.469 1 94.44 113 GLN B CA 1
ATOM 2333 C C . GLN B 1 113 ? -2.725 -13.516 -13.664 1 94.44 113 GLN B C 1
ATOM 2335 O O . GLN B 1 113 ? -2.387 -14.656 -13.992 1 94.44 113 GLN B O 1
ATOM 2340 N N . GLU B 1 114 ? -1.879 -12.57 -13.672 1 96.12 114 GLU B N 1
ATOM 2341 C CA . GLU B 1 114 ? -0.441 -12.805 -13.766 1 96.12 114 GLU B CA 1
ATOM 2342 C C . GLU B 1 114 ? 0.319 -12 -12.719 1 96.12 114 GLU B C 1
ATOM 2344 O O . GLU B 1 114 ? -0.095 -10.898 -12.352 1 96.12 114 GLU B O 1
ATOM 2349 N N . ALA B 1 115 ? 1.429 -12.57 -12.273 1 97.44 115 ALA B N 1
ATOM 2350 C CA . ALA B 1 115 ? 2.26 -11.852 -11.312 1 97.44 115 ALA B CA 1
ATOM 2351 C C . ALA B 1 115 ? 3.705 -12.336 -11.367 1 97.44 115 ALA B C 1
ATOM 2353 O O . ALA B 1 115 ? 3.994 -13.391 -11.93 1 97.44 115 ALA B O 1
ATOM 2354 N N . PHE B 1 116 ? 4.559 -11.547 -10.945 1 97.44 116 PHE B N 1
ATOM 2355 C CA . PHE B 1 116 ? 5.961 -11.891 -10.727 1 97.44 116 PHE B CA 1
ATOM 2356 C C . PHE B 1 116 ? 6.375 -11.602 -9.289 1 97.44 116 PHE B C 1
ATOM 2358 O O . PHE B 1 116 ? 6.086 -10.523 -8.758 1 97.44 116 PHE B O 1
ATOM 2365 N N . LEU B 1 117 ? 6.984 -12.562 -8.688 1 97.31 117 LEU B N 1
ATOM 2366 C CA . LEU B 1 117 ? 7.664 -12.312 -7.418 1 97.31 117 LEU B CA 1
ATOM 2367 C C . LEU B 1 117 ? 9.172 -12.219 -7.621 1 97.31 117 LEU B C 1
ATOM 2369 O O . LEU B 1 117 ? 9.797 -13.18 -8.086 1 97.31 117 LEU B O 1
ATOM 2373 N N . LEU B 1 118 ? 9.688 -11.062 -7.312 1 97.06 118 LEU B N 1
ATOM 2374 C CA . LEU B 1 118 ? 11.109 -10.797 -7.516 1 97.06 118 LEU B CA 1
ATOM 2375 C C . LEU B 1 118 ? 11.82 -10.594 -6.184 1 97.06 118 LEU B C 1
ATOM 2377 O O . LEU B 1 118 ? 11.367 -9.805 -5.348 1 97.06 118 LEU B O 1
ATOM 2381 N N . TYR B 1 119 ? 12.914 -11.336 -6.02 1 96.69 119 TYR B N 1
ATOM 2382 C CA . TYR B 1 119 ? 13.688 -11.156 -4.797 1 96.69 119 TYR B CA 1
ATOM 2383 C C . TYR B 1 119 ? 15.117 -11.656 -4.973 1 96.69 119 TYR B C 1
ATOM 2385 O O . TYR B 1 119 ? 15.445 -12.266 -5.992 1 96.69 119 TYR B O 1
ATOM 2393 N N . LYS B 1 120 ? 15.914 -11.281 -3.986 1 95.94 120 LYS B N 1
ATOM 2394 C CA . LYS B 1 120 ? 17.281 -11.781 -3.941 1 95.94 120 LYS B CA 1
ATOM 2395 C C . LYS B 1 120 ? 17.453 -12.812 -2.83 1 95.94 120 LYS B C 1
ATOM 2397 O O . LYS B 1 120 ? 16.922 -12.648 -1.73 1 95.94 120 LYS B O 1
ATOM 2402 N N . GLU B 1 121 ? 18.172 -13.852 -3.164 1 95.19 121 GLU B N 1
ATOM 2403 C CA . GLU B 1 121 ? 18.656 -14.797 -2.158 1 95.19 121 GLU B CA 1
ATOM 2404 C C . GLU B 1 121 ? 20.078 -14.469 -1.73 1 95.19 121 GLU B C 1
ATOM 2406 O O . GLU B 1 121 ? 20.672 -13.484 -2.191 1 95.19 121 GLU B O 1
ATOM 2411 N N . LYS B 1 122 ? 20.531 -15.195 -0.762 1 92.12 122 LYS B N 1
ATOM 2412 C CA . LYS B 1 122 ? 21.922 -15.031 -0.341 1 92.12 122 LYS B CA 1
ATOM 2413 C C . LYS B 1 122 ? 22.875 -15.133 -1.529 1 92.12 122 LYS B C 1
ATOM 2415 O O . LYS B 1 122 ? 22.516 -15.664 -2.58 1 92.12 122 LYS B O 1
ATOM 2420 N N . ASP B 1 123 ? 24.094 -14.516 -1.452 1 92.38 123 ASP B N 1
ATOM 2421 C CA . ASP B 1 123 ? 25.172 -14.562 -2.445 1 92.38 123 ASP B CA 1
ATOM 2422 C C . ASP B 1 123 ? 24.75 -13.852 -3.732 1 92.38 123 ASP B C 1
ATOM 2424 O O . ASP B 1 123 ? 25.172 -14.242 -4.824 1 92.38 123 ASP B O 1
ATOM 2428 N N . ASN B 1 124 ? 23.781 -12.977 -3.623 1 94.81 124 ASN B N 1
ATOM 2429 C CA . ASN B 1 124 ? 23.359 -12.086 -4.699 1 94.81 124 ASN B CA 1
ATOM 2430 C C . ASN B 1 124 ? 22.703 -12.859 -5.844 1 94.81 124 ASN B C 1
ATOM 2432 O O . ASN B 1 124 ? 22.891 -12.516 -7.012 1 94.81 124 ASN B O 1
ATOM 2436 N N . ILE B 1 125 ? 21.969 -13.914 -5.422 1 96.94 125 ILE B N 1
ATOM 2437 C CA . ILE B 1 125 ? 21.219 -14.664 -6.43 1 96.94 125 ILE B CA 1
ATOM 2438 C C . ILE B 1 125 ? 19.875 -13.992 -6.688 1 96.94 125 ILE B C 1
ATOM 2440 O O . ILE B 1 125 ? 19.078 -13.828 -5.766 1 96.94 125 ILE B O 1
ATOM 2444 N N . ASN B 1 126 ? 19.734 -13.578 -7.914 1 97.75 126 ASN B N 1
ATOM 2445 C CA . ASN B 1 126 ? 18.438 -13.031 -8.336 1 97.75 126 ASN B CA 1
ATOM 2446 C C . ASN B 1 126 ? 17.422 -14.133 -8.602 1 97.75 126 ASN B C 1
ATOM 2448 O O . ASN B 1 126 ? 17.734 -15.141 -9.242 1 97.75 126 ASN B O 1
ATOM 2452 N N . VAL B 1 127 ? 16.234 -13.953 -8.078 1 97.94 127 VAL B N 1
ATOM 2453 C CA . VAL B 1 127 ? 15.18 -14.953 -8.273 1 97.94 127 VAL B CA 1
ATOM 2454 C C . VAL B 1 127 ? 13.945 -14.297 -8.883 1 97.94 127 VAL B C 1
ATOM 2456 O O . VAL B 1 127 ? 13.508 -13.234 -8.422 1 97.94 127 VAL B O 1
ATOM 2459 N N . MET B 1 128 ? 13.406 -14.898 -9.898 1 97.56 128 MET B N 1
ATOM 2460 C CA . MET B 1 128 ? 12.117 -14.539 -10.477 1 97.56 128 MET B CA 1
ATOM 2461 C C . MET B 1 128 ? 11.148 -15.719 -10.422 1 97.56 128 MET B C 1
ATOM 2463 O O . MET B 1 128 ? 11.453 -16.797 -10.93 1 97.56 128 MET B O 1
ATOM 2467 N N . LYS B 1 129 ? 10.062 -15.547 -9.766 1 97.69 129 LYS B N 1
ATOM 2468 C CA . LYS B 1 129 ? 8.938 -16.484 -9.852 1 97.69 129 LYS B CA 1
ATOM 2469 C C . LYS B 1 129 ? 7.797 -15.891 -10.672 1 97.69 129 LYS B C 1
ATOM 2471 O O . LYS B 1 129 ? 7.312 -14.797 -10.383 1 97.69 129 LYS B O 1
ATOM 2476 N N . ARG B 1 130 ? 7.441 -16.562 -11.664 1 97.94 130 ARG B N 1
ATOM 2477 C CA . ARG B 1 130 ? 6.254 -16.188 -12.43 1 97.94 130 ARG B CA 1
ATOM 2478 C C . ARG B 1 130 ? 5.02 -16.906 -11.898 1 97.94 130 ARG B C 1
ATOM 2480 O O . ARG B 1 130 ? 5.043 -18.125 -11.68 1 97.94 130 ARG B O 1
ATOM 2487 N N . LEU B 1 131 ? 4.031 -16.125 -11.695 1 98.31 131 LEU B N 1
ATOM 2488 C CA . LEU B 1 131 ? 2.803 -16.688 -11.125 1 98.31 131 LEU B CA 1
ATOM 2489 C C . LEU B 1 131 ? 1.642 -16.547 -12.102 1 98.31 131 LEU B C 1
ATOM 2491 O O . LEU B 1 131 ? 1.604 -15.594 -12.898 1 98.31 131 LEU B O 1
ATOM 2495 N N . LYS B 1 132 ? 0.755 -17.469 -12.016 1 98.44 132 LYS B N 1
ATOM 2496 C CA . LYS B 1 132 ? -0.522 -17.422 -12.719 1 98.44 132 LYS B CA 1
ATOM 2497 C C . LYS B 1 132 ? -1.684 -17.719 -11.773 1 98.44 132 LYS B C 1
ATOM 2499 O O . LYS B 1 132 ? -1.562 -18.547 -10.875 1 98.44 132 LYS B O 1
ATOM 2504 N N . LEU B 1 133 ? -2.758 -17.062 -12.039 1 98.25 133 LEU B N 1
ATOM 2505 C CA . LEU B 1 133 ? -3.936 -17.281 -11.211 1 98.25 133 LEU B CA 1
ATOM 2506 C C . LEU B 1 133 ? -4.805 -18.391 -11.773 1 98.25 133 LEU B C 1
ATOM 2508 O O . LEU B 1 133 ? -5.168 -18.375 -12.953 1 98.25 133 LEU B O 1
ATOM 2512 N N . ASP B 1 134 ? -5.059 -19.375 -10.953 1 98.12 134 ASP B N 1
ATOM 2513 C CA . ASP B 1 134 ? -6.152 -20.297 -11.242 1 98.12 134 ASP B CA 1
ATOM 2514 C C . ASP B 1 134 ? -7.504 -19.656 -10.938 1 98.12 134 ASP B C 1
ATOM 2516 O O . ASP B 1 134 ? -7.934 -19.625 -9.781 1 98.12 134 ASP B O 1
ATOM 2520 N N . VAL B 1 135 ? -8.156 -19.281 -11.898 1 94.31 135 VAL B N 1
ATOM 2521 C CA . VAL B 1 135 ? -9.359 -18.453 -11.766 1 94.31 135 VAL B CA 1
ATOM 2522 C C . VAL B 1 135 ? -10.469 -19.266 -11.117 1 94.31 135 VAL B C 1
ATOM 2524 O O . VAL B 1 135 ? -11.266 -18.734 -10.336 1 94.31 135 VAL B O 1
ATOM 2527 N N . GLU B 1 136 ? -10.578 -20.5 -11.469 1 94.31 136 GLU B N 1
ATOM 2528 C CA . GLU B 1 136 ? -11.625 -21.359 -10.922 1 94.31 136 GLU B CA 1
ATOM 2529 C C . GLU B 1 136 ? -11.445 -21.562 -9.422 1 94.31 136 GLU B C 1
ATOM 2531 O O . GLU B 1 136 ? -12.414 -21.531 -8.664 1 94.31 136 GLU B O 1
ATOM 2536 N N . LYS B 1 137 ? -10.273 -21.625 -8.945 1 96.12 137 LYS B N 1
ATOM 2537 C CA . LYS B 1 137 ? -9.984 -21.938 -7.547 1 96.12 137 LYS B CA 1
ATOM 2538 C C . LYS B 1 137 ? -9.664 -20.672 -6.758 1 96.12 137 LYS B C 1
ATOM 2540 O O . LYS B 1 137 ? -9.656 -20.688 -5.523 1 96.12 137 LYS B O 1
ATOM 2545 N N . GLY B 1 138 ? -9.383 -19.609 -7.434 1 95.94 138 GLY B N 1
ATOM 2546 C CA . GLY B 1 138 ? -8.914 -18.406 -6.766 1 95.94 138 GLY B CA 1
ATOM 2547 C C . GLY B 1 138 ? -7.582 -18.578 -6.062 1 95.94 138 GLY B C 1
ATOM 2548 O O . GLY B 1 138 ? -7.438 -18.234 -4.895 1 95.94 138 GLY B O 1
ATOM 2549 N N . GLU B 1 139 ? -6.668 -19.219 -6.77 1 98 139 GLU B N 1
ATOM 2550 C CA . GLU B 1 139 ? -5.371 -19.531 -6.184 1 98 139 GLU B CA 1
ATOM 2551 C C . GLU B 1 139 ? -4.23 -19.125 -7.117 1 98 139 GLU B C 1
ATOM 2553 O O . GLU B 1 139 ? -4.297 -19.375 -8.32 1 98 139 GLU B O 1
ATOM 2558 N N . TRP B 1 140 ? -3.27 -18.484 -6.543 1 98.38 140 TRP B N 1
ATOM 2559 C CA . TRP B 1 140 ? -2.061 -18.172 -7.293 1 98.38 140 TRP B CA 1
ATOM 2560 C C . TRP B 1 140 ? -1.088 -19.344 -7.293 1 98.38 140 TRP B C 1
ATOM 2562 O O . TRP B 1 140 ? -0.858 -19.969 -6.254 1 98.38 140 TRP B O 1
ATOM 2572 N N . LEU B 1 141 ? -0.535 -19.656 -8.438 1 98.5 141 LEU B N 1
ATOM 2573 C CA . LEU B 1 141 ? 0.398 -20.766 -8.602 1 98.5 141 LEU B CA 1
ATOM 2574 C C . LEU B 1 141 ? 1.72 -20.281 -9.188 1 98.5 141 LEU B C 1
ATOM 2576 O O . LEU B 1 141 ? 1.733 -19.422 -10.078 1 98.5 141 LEU B O 1
ATOM 2580 N N . VAL B 1 142 ? 2.795 -20.828 -8.711 1 98.38 142 VAL B N 1
ATOM 2581 C CA . VAL B 1 142 ? 4.094 -20.578 -9.336 1 98.38 142 VAL B CA 1
ATOM 2582 C C . VAL B 1 142 ? 4.238 -21.438 -10.586 1 98.38 142 VAL B C 1
ATOM 2584 O O . VAL B 1 142 ? 4.203 -22.672 -10.508 1 98.38 142 VAL B O 1
ATOM 2587 N N . ILE B 1 143 ? 4.457 -20.812 -11.773 1 98.38 143 ILE B N 1
ATOM 2588 C CA . ILE B 1 143 ? 4.508 -21.594 -13 1 98.38 143 ILE B CA 1
ATOM 2589 C C . ILE B 1 143 ? 5.941 -21.656 -13.516 1 98.38 143 ILE B C 1
ATOM 2591 O O . ILE B 1 143 ? 6.277 -22.5 -14.344 1 98.38 143 ILE B O 1
ATOM 2595 N N . LYS B 1 144 ? 6.793 -20.812 -13.086 1 97.88 144 LYS B N 1
ATOM 2596 C CA . LYS B 1 144 ? 8.195 -20.797 -13.484 1 97.88 144 LYS B CA 1
ATOM 2597 C C . LYS B 1 144 ? 9.062 -20.109 -12.422 1 97.88 144 LYS B C 1
ATOM 2599 O O . LYS B 1 144 ? 8.656 -19.109 -11.828 1 97.88 144 LYS B O 1
ATOM 2604 N N . THR B 1 145 ? 10.188 -20.672 -12.148 1 97.56 145 THR B N 1
ATOM 2605 C CA . THR B 1 145 ? 11.195 -20.062 -11.289 1 97.56 145 THR B CA 1
ATOM 2606 C C . THR B 1 145 ? 12.547 -20.016 -11.984 1 97.56 145 THR B C 1
ATOM 2608 O O . THR B 1 145 ? 12.992 -21 -12.555 1 97.56 145 THR B O 1
ATOM 2611 N N . LYS B 1 146 ? 13.109 -18.844 -12.031 1 98.06 146 LYS B N 1
ATOM 2612 C CA . LYS B 1 146 ? 14.453 -18.672 -12.57 1 98.06 146 LYS B CA 1
ATOM 2613 C C . LYS B 1 146 ? 15.391 -18.062 -11.531 1 98.06 146 LYS B C 1
ATOM 2615 O O . LYS B 1 146 ? 14.992 -17.203 -10.75 1 98.06 146 LYS B O 1
ATOM 2620 N N . LYS B 1 147 ? 16.656 -18.531 -11.57 1 97.31 147 LYS B N 1
ATOM 2621 C CA . LYS B 1 147 ? 17.703 -18.016 -10.688 1 97.31 147 LYS B CA 1
ATOM 2622 C C . LYS B 1 147 ? 18.969 -17.688 -11.477 1 97.31 147 LYS B C 1
ATOM 2624 O O . LYS B 1 147 ? 19.359 -18.453 -12.367 1 97.31 147 LYS B O 1
ATOM 2629 N N . LYS B 1 148 ? 19.516 -16.609 -11.234 1 98.25 148 LYS B N 1
ATOM 2630 C CA . LYS B 1 148 ? 20.781 -16.203 -11.852 1 98.25 148 LYS B CA 1
ATOM 2631 C C . LYS B 1 148 ? 21.578 -15.305 -10.914 1 98.25 148 LYS B C 1
ATOM 2633 O O . LYS B 1 148 ? 21.016 -14.531 -10.141 1 98.25 148 LYS B O 1
ATOM 2638 N N . LYS B 1 149 ? 22.859 -15.406 -10.984 1 97.62 149 LYS B N 1
ATOM 2639 C CA . LYS B 1 149 ? 23.703 -14.523 -10.203 1 97.62 149 LYS B CA 1
ATOM 2640 C C . LYS B 1 149 ? 23.516 -13.062 -10.609 1 97.62 149 LYS B C 1
ATOM 2642 O O . LYS B 1 149 ? 23.469 -12.75 -11.805 1 97.62 149 LYS B O 1
ATOM 2647 N N . GLY B 1 150 ? 23.297 -12.195 -9.617 1 97.06 150 GLY B N 1
ATOM 2648 C CA . GLY B 1 150 ? 23.156 -10.773 -9.867 1 97.06 150 GLY B CA 1
ATOM 2649 C C . GLY B 1 150 ? 24.297 -9.945 -9.312 1 97.06 150 GLY B C 1
ATOM 2650 O O . GLY B 1 150 ? 25.328 -10.484 -8.945 1 97.06 150 GLY B O 1
ATOM 2651 N N . LYS B 1 151 ? 24.109 -8.688 -9.461 1 96 151 LYS B N 1
ATOM 2652 C CA . LYS B 1 151 ? 25.078 -7.746 -8.914 1 96 151 LYS B CA 1
ATOM 2653 C C . LYS B 1 151 ? 24.828 -7.496 -7.43 1 96 151 LYS B C 1
ATOM 2655 O O . LYS B 1 151 ? 23.688 -7.57 -6.969 1 96 151 LYS B O 1
ATOM 2660 N N . LYS B 1 152 ? 25.938 -7.254 -6.82 1 93.44 152 LYS B N 1
ATOM 2661 C CA . LYS B 1 152 ? 25.797 -6.816 -5.434 1 93.44 152 LYS B CA 1
ATOM 2662 C C . LYS B 1 152 ? 25.266 -5.383 -5.363 1 93.44 152 LYS B C 1
ATOM 2664 O O . LYS B 1 152 ? 25.828 -4.48 -5.992 1 93.44 152 LYS B O 1
ATOM 2669 N N . VAL B 1 153 ? 24.219 -5.207 -4.645 1 92.19 153 VAL B N 1
ATOM 2670 C CA . VAL B 1 153 ? 23.656 -3.873 -4.449 1 92.19 153 VAL B CA 1
ATOM 2671 C C . VAL B 1 153 ? 24.109 -3.322 -3.096 1 92.19 153 VAL B C 1
ATOM 2673 O O . VAL B 1 153 ? 23.906 -3.965 -2.061 1 92.19 153 VAL B O 1
ATOM 2676 N N . LYS B 1 154 ? 24.578 -2.176 -3.09 1 90.19 154 LYS B N 1
ATOM 2677 C CA . LYS B 1 154 ? 25.156 -1.603 -1.879 1 90.19 154 LYS B CA 1
ATOM 2678 C C . LYS B 1 154 ? 24.078 -0.989 -0.99 1 90.19 154 LYS B C 1
ATOM 2680 O O . LYS B 1 154 ? 23.234 -0.234 -1.467 1 90.19 154 LYS B O 1
ATOM 2685 N N . PHE B 1 155 ? 24.125 -1.368 0.242 1 90.56 155 PHE B N 1
ATOM 2686 C CA . PHE B 1 155 ? 23.281 -0.755 1.269 1 90.56 155 PHE B CA 1
ATOM 2687 C C . PHE B 1 155 ? 24.016 0.415 1.926 1 90.56 155 PHE B C 1
ATOM 2689 O O . PHE B 1 155 ? 25.156 0.281 2.357 1 90.56 155 PHE B O 1
ATOM 2696 N N . LYS B 1 156 ? 23.359 1.535 1.996 1 90.5 156 LYS B N 1
ATOM 2697 C CA . LYS B 1 156 ? 23.969 2.73 2.562 1 90.5 156 LYS B CA 1
ATOM 2698 C C . LYS B 1 156 ? 23.438 3.021 3.957 1 90.5 156 LYS B C 1
ATOM 2700 O O . LYS B 1 156 ? 22.328 3.564 4.102 1 90.5 156 LYS B O 1
ATOM 2705 N N . PRO B 1 157 ? 24.219 2.797 4.965 1 90.88 157 PRO B N 1
ATOM 2706 C CA . PRO B 1 157 ? 23.75 3.137 6.305 1 90.88 157 PRO B CA 1
ATOM 2707 C C . PRO B 1 157 ? 23.594 4.641 6.516 1 90.88 157 PRO B C 1
ATOM 2709 O O . PRO B 1 157 ? 24.312 5.43 5.895 1 90.88 157 PRO B O 1
ATOM 2712 N N . LEU B 1 158 ? 22.703 4.945 7.387 1 92.62 158 LEU B N 1
ATOM 2713 C CA . LEU B 1 158 ? 22.484 6.359 7.676 1 92.62 158 LEU B CA 1
ATOM 2714 C C . LEU B 1 158 ? 23.266 6.797 8.906 1 92.62 158 LEU B C 1
ATOM 2716 O O . LEU B 1 158 ? 23.391 6.039 9.867 1 92.62 158 LEU B O 1
ATOM 2720 N N . GLN B 1 159 ? 23.734 8.055 8.828 1 90.56 159 GLN B N 1
ATOM 2721 C CA . GLN B 1 159 ? 24.469 8.617 9.961 1 90.56 159 GLN B CA 1
ATOM 2722 C C . GLN B 1 159 ? 23.594 8.672 11.203 1 90.56 159 GLN B C 1
ATOM 2724 O O . GLN B 1 159 ? 24.047 8.391 12.312 1 90.56 159 GLN B O 1
ATOM 2729 N N . CYS B 1 160 ? 22.344 9.062 10.984 1 91.25 160 CYS B N 1
ATOM 2730 C CA . CYS B 1 160 ? 21.422 9.18 12.117 1 91.25 160 CYS B CA 1
ATOM 2731 C C . CYS B 1 160 ? 21.219 7.836 12.805 1 91.25 160 CYS B C 1
ATOM 2733 O O . CYS B 1 160 ? 20.984 7.777 14.008 1 91.25 160 CYS B O 1
ATOM 2735 N N . GLU B 1 161 ? 21.266 6.852 12.062 1 88.38 161 GLU B N 1
ATOM 2736 C CA . GLU B 1 161 ? 21.172 5.512 12.641 1 88.38 161 GLU B CA 1
ATOM 2737 C C . GLU B 1 161 ? 22.422 5.168 13.453 1 88.38 161 GLU B C 1
ATOM 2739 O O . GLU B 1 161 ? 22.312 4.57 14.523 1 88.38 161 GLU B O 1
ATOM 2744 N N . LYS B 1 162 ? 23.484 5.527 12.953 1 88 162 LYS B N 1
ATOM 2745 C CA . LYS B 1 162 ? 24.734 5.289 13.664 1 88 162 LYS B CA 1
ATOM 2746 C C . LYS B 1 162 ? 24.766 6.043 14.984 1 88 162 LYS B C 1
ATOM 2748 O O . LYS B 1 162 ? 25.188 5.496 16 1 88 162 LYS B O 1
ATOM 2753 N N . ASP B 1 163 ? 24.359 7.215 14.859 1 86.06 163 ASP B N 1
ATOM 2754 C CA . ASP B 1 163 ? 24.344 8.055 16.062 1 86.06 163 ASP B CA 1
ATOM 2755 C C . ASP B 1 163 ? 23.438 7.465 17.125 1 86.06 163 ASP B C 1
ATOM 2757 O O . ASP B 1 163 ? 23.75 7.512 18.312 1 86.06 163 ASP B O 1
ATOM 2761 N N . TYR B 1 164 ? 22.359 7.055 16.719 1 83.12 164 TYR B N 1
ATOM 2762 C CA . TYR B 1 164 ? 21.391 6.461 17.641 1 83.12 164 TYR B CA 1
ATOM 2763 C C . TYR B 1 164 ? 21.984 5.258 18.359 1 83.12 164 TYR B C 1
ATOM 2765 O O . TYR B 1 164 ? 21.812 5.105 19.578 1 83.12 164 TYR B O 1
ATOM 2773 N N . ILE B 1 165 ? 22.594 4.438 17.656 1 81.25 165 ILE B N 1
ATOM 2774 C CA . ILE B 1 165 ? 23.188 3.227 18.219 1 81.25 165 ILE B CA 1
ATOM 2775 C C . ILE B 1 165 ? 24.281 3.604 19.219 1 81.25 165 ILE B C 1
ATOM 2777 O O . ILE B 1 165 ? 24.391 2.98 20.281 1 81.25 165 ILE B O 1
ATOM 2781 N N . LYS B 1 166 ? 25 4.602 18.875 1 82.06 166 LYS B N 1
ATOM 2782 C CA . LYS B 1 166 ? 26.031 5.066 19.797 1 82.06 166 LYS B CA 1
ATOM 2783 C C . LYS B 1 166 ? 25.422 5.574 21.094 1 82.06 166 LYS B C 1
ATOM 2785 O O . LYS B 1 166 ? 25.938 5.273 22.188 1 82.06 166 LYS B O 1
ATOM 2790 N N . LYS B 1 167 ? 24.391 6.266 20.984 1 77.19 167 LYS B N 1
ATOM 2791 C CA . LYS B 1 167 ? 23.734 6.82 22.172 1 77.19 167 LYS B CA 1
ATOM 2792 C C . LYS B 1 167 ? 23.125 5.719 23.016 1 77.19 167 LYS B C 1
ATOM 2794 O O . LYS B 1 167 ? 23.109 5.812 24.25 1 77.19 167 LYS B O 1
ATOM 2799 N N . ARG B 1 168 ? 22.641 4.84 22.344 1 71.5 168 ARG B N 1
ATOM 2800 C CA . ARG B 1 168 ? 22 3.734 23.047 1 71.5 168 ARG B CA 1
ATOM 2801 C C . ARG B 1 168 ? 23.016 2.902 23.812 1 71.5 168 ARG B C 1
ATOM 2803 O O . ARG B 1 168 ? 22.719 2.348 24.875 1 71.5 168 ARG B O 1
ATOM 2810 N N . ASN B 1 169 ? 24.141 2.838 23.344 1 72.25 169 ASN B N 1
ATOM 2811 C CA . ASN B 1 169 ? 25.188 2.041 23.953 1 72.25 169 ASN B CA 1
ATOM 2812 C C . ASN B 1 169 ? 25.984 2.846 24.984 1 72.25 169 ASN B C 1
ATOM 2814 O O . ASN B 1 169 ? 26.812 2.295 25.703 1 72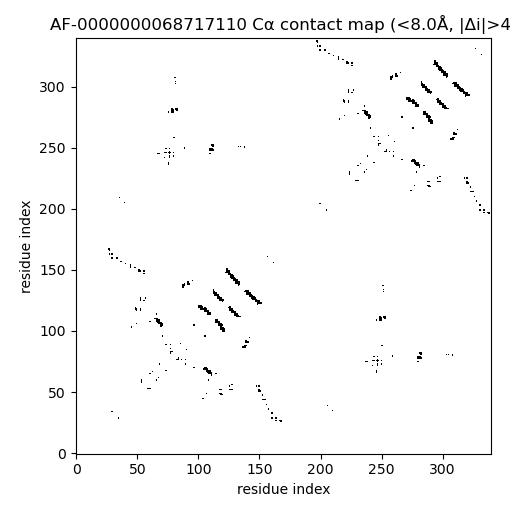.25 169 ASN B O 1
ATOM 2818 N N . GLU B 1 170 ? 25.672 4.051 25.031 1 64.25 170 GLU B N 1
ATOM 2819 C CA . GLU B 1 170 ? 26.266 4.848 26.109 1 64.25 170 GLU B CA 1
ATOM 2820 C C . GLU B 1 170 ? 25.406 4.84 27.359 1 64.25 170 GLU B C 1
ATOM 2822 O O . GLU B 1 170 ? 24.188 4.625 27.281 1 64.25 170 GLU B O 1
#